Protein 3SXM (pdb70)

CATH classification: 1.20.120.530

Structure (mmCIF, N/CA/C/O backbone):
data_3SXM
#
_entry.id   3SXM
#
_cell.length_a   45.471
_cell.length_b   79.558
_cell.length_c   49.379
_cell.angle_alpha   90.000
_cell.angle_beta   113.840
_cell.angle_gamma   90.000
#
_symmetry.space_group_name_H-M   'P 1 21 1'
#
loop_
_entity.id
_entity.type
_entity.pdbx_description
1 polymer 'Transcriptional regulator, GntR family'
2 non-polymer 'BICARBONATE ION'
3 water water
#
loop_
_atom_site.group_PDB
_atom_site.id
_atom_site.type_symbol
_atom_site.label_atom_id
_atom_site.label_alt_id
_atom_site.label_comp_id
_atom_site.label_asym_id
_atom_site.label_entity_id
_atom_site.label_seq_id
_atom_site.pdbx_PDB_ins_code
_atom_site.Cartn_x
_atom_site.Cartn_y
_atom_site.Cartn_z
_atom_site.occupancy
_atom_site.B_iso_or_equiv
_atom_site.auth_seq_id
_atom_site.auth_comp_id
_atom_site.auth_asym_id
_atom_site.auth_atom_id
_atom_site.pdbx_PDB_model_num
ATOM 1 N N . GLY A 1 1 ? -13.276 7.908 3.154 1.00 25.77 72 GLY A N 1
ATOM 2 C CA . GLY A 1 1 ? -13.024 8.565 4.433 1.00 27.43 72 GLY A CA 1
ATOM 3 C C . GLY A 1 1 ? -12.637 10.020 4.199 1.00 26.56 72 GLY A C 1
ATOM 4 O O . GLY A 1 1 ? -12.328 10.374 3.056 1.00 24.42 72 GLY A O 1
ATOM 7 N N . ALA A 1 2 ? -12.667 10.829 5.248 1.00 27.53 73 ALA A N 1
ATOM 8 C CA . ALA A 1 2 ? -12.321 12.252 5.136 1.00 26.82 73 ALA A CA 1
ATOM 9 C C . ALA A 1 2 ? -10.833 12.440 5.401 1.00 20.60 73 ALA A C 1
ATOM 10 O O . ALA A 1 2 ? -10.093 11.587 5.942 1.00 20.34 73 ALA A O 1
ATOM 17 N N . MET A 1 3 ? -10.375 13.608 4.958 1.00 24.09 74 MET A N 1
ATOM 18 C CA . MET A 1 3 ? -9.043 14.001 5.287 1.00 20.05 74 MET A CA 1
ATOM 19 C C . MET A 1 3 ? -9.146 14.726 6.634 1.00 26.32 74 MET A C 1
ATOM 20 O O . MET A 1 3 ? -9.426 15.923 6.696 1.00 25.07 74 MET A O 1
ATOM 34 N N . ASP A 1 4 ? -9.028 13.955 7.710 1.00 21.28 75 ASP A N 1
ATOM 35 C CA . ASP A 1 4 ? -9.323 14.468 9.060 1.00 24.49 75 ASP A CA 1
ATOM 36 C C . ASP A 1 4 ? -8.214 14.089 10.044 1.00 20.04 75 ASP A C 1
ATOM 37 O O . ASP A 1 4 ? -7.174 13.607 9.647 1.00 16.86 75 ASP A O 1
ATOM 46 N N . GLU A 1 5 ? -8.411 14.378 11.319 1.00 22.17 76 GLU A N 1
ATOM 47 C CA . GLU A 1 5 ? -7.419 14.093 12.320 1.00 18.32 76 GLU A CA 1
ATOM 48 C C . GLU A 1 5 ? -7.013 12.633 12.340 1.00 17.81 76 GLU A C 1
ATOM 49 O O . GLU A 1 5 ? -5.846 12.327 12.448 1.00 16.65 76 GLU A O 1
ATOM 61 N N . LYS A 1 6 ? -8.005 11.756 12.229 1.00 17.67 77 LYS A N 1
ATOM 62 C CA . LYS A 1 6 ? -7.725 10.333 12.246 1.00 17.91 77 LYS A CA 1
ATOM 63 C C . LYS A 1 6 ? -6.824 9.950 11.080 1.00 16.46 77 LYS A C 1
ATOM 64 O O . LYS A 1 6 ? -5.868 9.169 11.207 1.00 15.94 77 LYS A O 1
ATOM 83 N N . PHE A 1 7 ? -7.100 10.501 9.916 1.00 15.32 78 PHE A N 1
ATOM 84 C CA . PHE A 1 7 ? -6.301 10.240 8.710 1.00 14.69 78 PHE A CA 1
ATOM 85 C C . PHE A 1 7 ? -4.853 10.638 8.945 1.00 15.14 78 PHE A C 1
ATOM 86 O O . PHE A 1 7 ? -3.920 9.929 8.597 1.00 15.71 78 PHE A O 1
ATOM 103 N N . ILE A 1 8 ? -4.648 11.778 9.579 1.00 14.00 79 ILE A N 1
ATOM 104 C CA . ILE A 1 8 ? -3.332 12.319 9.824 1.00 14.20 79 ILE A CA 1
ATOM 105 C C . ILE A 1 8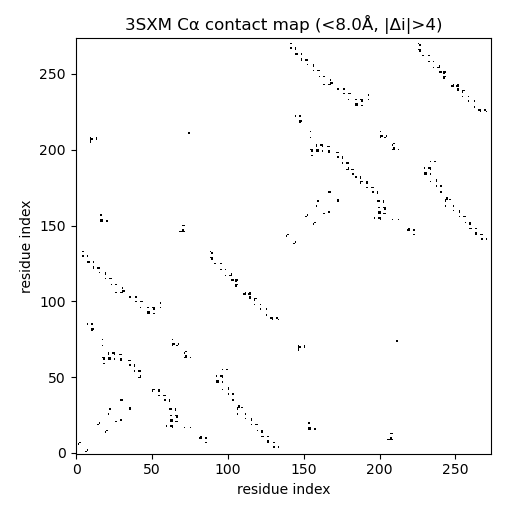 ? -2.601 11.476 10.837 1.00 14.78 79 ILE A C 1
ATOM 106 O O . ILE A 1 8 ? -1.474 11.064 10.606 1.00 13.20 79 ILE A O 1
ATOM 122 N N . ARG A 1 9 ? -3.245 11.151 11.945 1.00 14.09 80 ARG A N 1
ATOM 123 C CA . ARG A 1 9 ? -2.642 10.370 13.015 1.00 14.12 80 ARG A CA 1
ATOM 124 C C . ARG A 1 9 ? -2.284 8.976 12.521 1.00 15.63 80 ARG A C 1
ATOM 125 O O . ARG A 1 9 ? -1.210 8.428 12.879 1.00 15.84 80 ARG A O 1
ATOM 146 N N . GLU A 1 10 ? -3.136 8.417 11.682 1.00 12.88 81 GLU A N 1
ATOM 147 C CA . GLU A 1 10 ? -2.885 7.071 11.153 1.00 12.72 81 GLU A CA 1
ATOM 148 C C . GLU A 1 10 ? -1.645 7.098 10.307 1.00 12.64 81 GLU A C 1
ATOM 149 O O . GLU A 1 10 ? -0.864 6.134 10.298 1.00 13.22 81 GLU A O 1
ATOM 161 N N . THR A 1 11 ? -1.469 8.147 9.539 1.00 12.71 82 THR A N 1
ATOM 162 C CA . THR A 1 11 ? -0.320 8.293 8.641 1.00 10.52 82 THR A CA 1
ATOM 163 C C . THR A 1 11 ? 0.975 8.370 9.444 1.00 14.13 82 THR A C 1
ATOM 164 O O . THR A 1 11 ? 1.938 7.657 9.160 1.00 12.95 82 THR A O 1
ATOM 175 N N . ILE A 1 12 ? 1.021 9.234 10.431 1.00 12.00 83 ILE A N 1
ATOM 176 C CA . ILE A 1 12 ? 2.193 9.397 11.255 1.00 13.34 83 ILE A CA 1
ATOM 177 C C . ILE A 1 12 ? 2.508 8.098 12.006 1.00 15.96 83 ILE A C 1
ATOM 178 O O . ILE A 1 12 ? 3.664 7.694 12.078 1.00 13.32 83 ILE A O 1
ATOM 194 N N . GLU A 1 13 ? 1.493 7.425 12.558 1.00 12.69 84 GLU A N 1
ATOM 195 C CA . GLU A 1 13 ? 1.735 6.189 13.316 1.00 11.71 84 GLU A CA 1
ATOM 196 C C . GLU A 1 13 ? 2.322 5.144 12.360 1.00 12.42 84 GLU A C 1
ATOM 197 O O . GLU A 1 13 ? 3.223 4.399 12.769 1.00 11.88 84 GLU A O 1
ATOM 209 N N . THR A 1 14 ? 1.797 5.058 11.133 1.00 11.15 85 THR A N 1
ATOM 210 C CA . THR A 1 14 ? 2.354 4.125 10.143 1.00 10.20 85 THR A CA 1
ATOM 211 C C . THR A 1 14 ? 3.793 4.451 9.832 1.00 11.24 85 THR A C 1
ATOM 212 O O . THR A 1 14 ? 4.653 3.546 9.723 1.00 12.01 85 THR A O 1
ATOM 223 N N . ARG A 1 15 ? 4.149 5.716 9.709 1.00 11.92 86 ARG A N 1
ATOM 224 C CA . ARG A 1 15 ? 5.530 6.108 9.507 1.00 12.08 86 ARG A CA 1
ATOM 225 C C . ARG A 1 15 ? 6.410 5.726 10.672 1.00 12.27 86 ARG A C 1
ATOM 226 O O . ARG A 1 15 ? 7.546 5.265 10.463 1.00 13.44 86 ARG A O 1
ATOM 247 N N . ILE A 1 16 ? 5.932 5.917 11.907 1.00 11.93 87 ILE A N 1
ATOM 248 C CA . ILE A 1 16 ? 6.726 5.556 13.119 1.00 12.24 87 ILE A CA 1
ATOM 249 C C . ILE A 1 16 ? 6.996 4.056 13.034 1.00 12.28 87 ILE A C 1
ATOM 250 O O . ILE A 1 16 ? 8.156 3.607 13.158 1.00 14.13 87 ILE A O 1
ATOM 266 N N . MET A 1 17 ? 5.939 3.266 12.818 1.00 10.66 88 MET A N 1
ATOM 267 C CA . MET A 1 17 ? 6.077 1.797 12.683 1.00 10.93 88 MET A CA 1
ATOM 268 C C . MET A 1 17 ? 7.193 1.422 11.711 1.00 13.74 88 MET A C 1
ATOM 269 O O . MET A 1 17 ? 8.066 0.585 12.062 1.00 14.89 88 MET A O 1
ATOM 283 N N . MET A 1 18 ? 7.127 1.921 10.489 1.00 11.18 89 MET A N 1
ATOM 284 C CA . MET A 1 18 ? 8.024 1.468 9.435 1.00 10.41 89 MET A CA 1
ATOM 285 C C . MET A 1 18 ? 9.410 2.099 9.590 1.00 13.24 89 MET A C 1
ATOM 286 O O . MET A 1 18 ? 10.435 1.423 9.492 1.00 12.27 89 MET A O 1
ATOM 300 N N . GLU A 1 19 ? 9.473 3.413 9.776 1.00 11.85 90 GLU A N 1
ATOM 301 C CA . GLU A 1 19 ? 10.779 4.114 9.789 1.00 11.74 90 GLU A CA 1
ATOM 302 C C . GLU A 1 19 ? 11.610 3.730 10.996 1.00 11.49 90 GLU A C 1
ATOM 303 O O . GLU A 1 19 ? 12.821 3.546 10.892 1.00 12.78 90 GLU A O 1
ATOM 315 N N . VAL A 1 20 ? 11.007 3.659 12.167 1.00 12.18 91 VAL A N 1
ATOM 316 C CA . VAL A 1 20 ? 11.731 3.308 13.383 1.00 12.24 91 VAL A CA 1
ATOM 317 C C . VAL A 1 20 ? 12.191 1.860 13.282 1.00 12.52 91 VAL A C 1
ATOM 318 O O . VAL A 1 20 ? 13.315 1.544 13.671 1.00 13.94 91 VAL A O 1
ATOM 331 N N . PHE A 1 21 ? 11.340 0.951 12.778 1.00 11.00 92 PHE A N 1
ATOM 332 C CA . PHE A 1 21 ? 11.784 -0.424 12.605 1.00 11.90 92 PHE A CA 1
ATOM 333 C C . PHE A 1 21 ? 13.047 -0.450 11.757 1.00 12.13 92 PHE A C 1
ATOM 334 O O . PHE A 1 21 ? 13.981 -1.191 12.067 1.00 12.14 92 PHE A O 1
ATOM 351 N N . CYS A 1 22 ? 13.053 0.248 10.634 1.00 12.98 93 CYS A N 1
ATOM 352 C CA . CYS A 1 22 ? 14.215 0.190 9.730 1.00 12.29 93 CYS A CA 1
ATOM 353 C C . CYS A 1 22 ? 15.451 0.869 10.336 1.00 13.89 93 CYS A C 1
ATOM 354 O O . CYS A 1 22 ? 16.565 0.342 10.254 1.00 13.86 93 CYS A O 1
ATOM 362 N N . LEU A 1 23 ? 15.280 2.052 10.928 1.00 13.62 94 LEU A N 1
ATOM 363 C CA . LEU A 1 23 ? 16.395 2.687 11.627 1.00 13.94 94 LEU A CA 1
ATOM 364 C C . LEU A 1 23 ? 17.005 1.802 12.722 1.00 14.13 94 LEU A C 1
ATOM 365 O O . LEU A 1 23 ? 18.251 1.694 12.865 1.00 17.84 94 LEU A O 1
ATOM 381 N N . GLU A 1 24 ? 16.169 1.155 13.529 1.00 13.65 95 GLU A N 1
ATOM 382 C CA A GLU A 1 24 ? 16.659 0.330 14.619 0.47 17.34 95 GLU A CA 1
ATOM 383 C CA B GLU A 1 24 ? 16.623 0.308 14.605 0.53 16.71 95 GLU A CA 1
ATOM 384 C C . GLU A 1 24 ? 17.382 -0.902 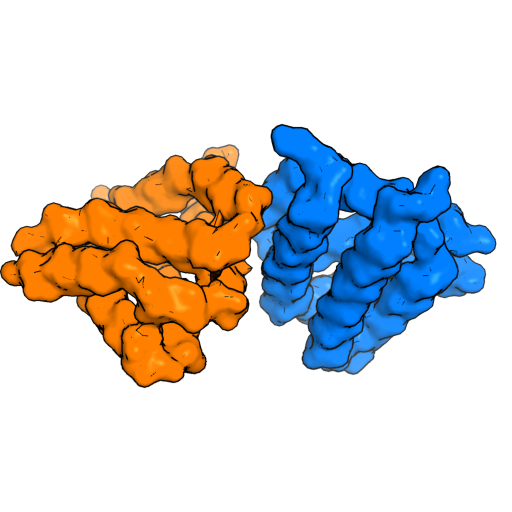14.064 1.00 18.39 95 GLU A C 1
ATOM 385 O O . GLU A 1 24 ? 18.439 -1.272 14.577 1.00 21.45 95 GLU A O 1
ATOM 408 N N . ASN A 1 25 ? 16.853 -1.554 13.066 1.00 15.09 96 ASN A N 1
ATOM 409 C CA . ASN A 1 25 ? 17.411 -2.800 12.601 1.00 14.33 96 ASN A CA 1
ATOM 410 C C . ASN A 1 25 ? 18.494 -2.695 11.517 1.00 15.99 96 ASN A C 1
ATOM 411 O O . ASN A 1 25 ? 19.182 -3.616 11.279 1.00 17.69 96 ASN A O 1
ATOM 422 N N . TYR A 1 26 ? 18.632 -1.538 10.905 1.00 14.23 97 TYR A N 1
ATOM 423 C CA . TYR A 1 26 ? 19.606 -1.307 9.836 1.00 15.25 97 TYR A CA 1
ATOM 424 C C . TYR A 1 26 ? 20.484 -0.093 10.147 1.00 16.59 97 TYR A C 1
ATOM 425 O O . TYR A 1 26 ? 21.069 0.502 9.265 1.00 15.67 97 TYR A O 1
ATOM 443 N N . PHE A 1 27 ? 20.557 0.266 11.438 1.00 15.74 98 PHE A N 1
ATOM 444 C CA . PHE A 1 27 ? 21.307 1.403 11.894 1.00 14.33 98 PHE A CA 1
ATOM 445 C C . PHE A 1 27 ? 22.696 1.538 11.285 1.00 16.15 98 PHE A C 1
ATOM 446 O O . PHE A 1 27 ? 23.042 2.632 10.800 1.00 16.56 98 PHE A O 1
ATOM 463 N N . ASP A 1 28 ? 23.510 0.489 11.317 1.00 17.33 99 ASP A N 1
ATOM 464 C CA . ASP A 1 28 ? 24.873 0.636 10.827 1.00 18.76 99 ASP A CA 1
ATOM 465 C C . ASP A 1 28 ? 24.906 0.854 9.333 1.00 18.05 99 ASP A C 1
ATOM 466 O O . ASP A 1 28 ? 25.778 1.605 8.836 1.00 19.23 99 ASP A O 1
ATOM 475 N N . LYS A 1 29 ? 24.019 0.194 8.582 1.00 17.66 100 LYS A N 1
ATOM 476 C CA . LYS A 1 29 ? 23.939 0.418 7.147 1.00 15.68 100 LYS A CA 1
ATOM 477 C C . LYS A 1 29 ? 23.573 1.874 6.823 1.00 19.79 100 LYS A C 1
ATOM 478 O O . LYS A 1 29 ? 24.146 2.497 5.927 1.00 18.69 100 LYS A O 1
ATOM 497 N N . ILE A 1 30 ? 22.609 2.387 7.553 1.00 15.63 101 ILE A N 1
ATOM 498 C CA . ILE A 1 30 ? 22.205 3.779 7.387 1.00 14.93 101 ILE A CA 1
ATOM 499 C C . ILE A 1 30 ? 23.375 4.712 7.733 1.00 14.16 101 ILE A C 1
ATOM 500 O O . ILE A 1 30 ? 23.738 5.603 6.950 1.00 15.54 101 ILE A O 1
ATOM 516 N N . ALA A 1 31 ? 24.011 4.471 8.859 1.00 13.89 102 ALA A N 1
ATOM 517 C CA . ALA A 1 31 ? 25.112 5.312 9.327 1.00 14.72 102 ALA A CA 1
ATOM 518 C C . ALA A 1 31 ? 26.268 5.346 8.368 1.00 18.49 102 ALA A C 1
ATOM 519 O O . ALA A 1 31 ? 26.976 6.361 8.275 1.00 20.21 102 ALA A O 1
ATOM 526 N N . GLY A 1 32 ? 26.505 4.240 7.677 1.00 18.38 103 GLY A N 1
ATOM 527 C CA . GLY A 1 32 ? 27.644 4.188 6.772 1.00 25.77 103 GLY A CA 1
ATOM 528 C C . GLY A 1 32 ? 27.349 4.557 5.315 1.00 22.50 103 GLY A C 1
ATOM 529 O O . GLY A 1 32 ? 28.276 4.501 4.461 1.00 28.76 103 GLY A O 1
ATOM 533 N N . SER A 1 33 ? 26.114 4.969 5.017 1.00 19.59 104 SER A N 1
ATOM 534 C CA . SER A 1 33 ? 25.710 5.237 3.652 1.00 18.91 104 SER A CA 1
ATOM 535 C C . SER A 1 33 ? 26.207 6.607 3.160 1.00 21.20 104 SER A C 1
ATOM 536 O O . SER A 1 33 ? 26.263 7.585 3.929 1.00 22.16 104 SER A O 1
ATOM 544 N N . GLU A 1 34 ? 26.606 6.648 1.900 1.00 17.31 105 GLU A N 1
ATOM 545 C CA . GLU A 1 34 ? 27.039 7.906 1.278 1.00 17.80 105 GLU A CA 1
ATOM 546 C C . GLU A 1 34 ? 25.842 8.817 1.169 1.00 19.37 105 GLU A C 1
ATOM 547 O O . GLU A 1 34 ? 26.002 10.062 1.345 1.00 21.87 105 GLU A O 1
ATOM 559 N N . GLU A 1 35 ? 24.653 8.256 0.946 1.00 18.68 106 GLU A N 1
ATOM 560 C CA . GLU A 1 35 ? 23.458 9.081 0.768 1.00 22.45 106 GLU A CA 1
ATOM 561 C C . GLU A 1 35 ? 23.211 9.902 2.020 1.00 20.79 106 GLU A C 1
ATOM 562 O O . GLU A 1 35 ? 22.869 11.079 1.923 1.00 20.45 106 GLU A O 1
ATOM 574 N N . LEU A 1 36 ? 23.413 9.329 3.187 1.00 16.80 107 LEU A N 1
ATOM 575 C CA . LEU A 1 36 ? 23.151 10.037 4.434 1.00 16.68 107 LEU A CA 1
ATOM 576 C C . LEU A 1 36 ? 24.016 11.279 4.504 1.00 21.01 107 LEU A C 1
ATOM 577 O O . LEU A 1 36 ? 23.557 12.354 4.896 1.00 18.85 107 LEU A O 1
ATOM 593 N N . LEU A 1 37 ? 25.274 11.146 4.140 1.00 17.78 108 LEU A N 1
ATOM 594 C CA . LEU A 1 37 ? 26.173 12.282 4.142 1.00 18.77 108 LEU A CA 1
ATOM 595 C C . LEU A 1 37 ? 25.871 13.331 3.072 1.00 21.12 108 LEU A C 1
ATOM 596 O O . LEU A 1 37 ? 26.043 14.540 3.309 1.00 21.62 108 LEU A O 1
ATOM 612 N N . GLU A 1 38 ? 25.433 12.904 1.900 1.00 19.56 109 GLU A N 1
ATOM 613 C CA . GLU A 1 38 ? 25.018 13.848 0.868 1.00 23.28 109 GLU A CA 1
ATOM 614 C C . GLU A 1 38 ? 23.809 14.675 1.372 1.00 21.07 109 GLU A C 1
ATOM 615 O O . GLU A 1 38 ? 23.730 15.884 1.119 1.00 23.31 109 GLU A O 1
ATOM 627 N N . ILE A 1 39 ? 22.915 14.036 2.084 1.00 18.61 110 ILE A N 1
ATOM 628 C CA . ILE A 1 39 ? 21.730 14.723 2.643 1.00 19.99 110 ILE A CA 1
ATOM 629 C C . ILE A 1 39 ? 22.191 15.683 3.705 1.00 22.61 110 ILE A C 1
ATOM 630 O O . ILE A 1 39 ? 21.802 16.835 3.711 1.00 19.98 110 ILE A O 1
ATOM 646 N N . LYS A 1 40 ? 23.075 15.235 4.591 1.00 18.34 111 LYS A N 1
ATOM 647 C CA . LYS A 1 40 ? 23.643 16.111 5.630 1.00 22.93 111 LYS A CA 1
ATOM 648 C C . LYS A 1 40 ? 24.267 17.350 4.987 1.00 29.02 111 LYS A C 1
ATOM 649 O O . LYS A 1 40 ? 24.110 18.434 5.503 1.00 26.62 111 LYS A O 1
ATOM 668 N N . GLY A 1 41 ? 24.988 17.174 3.876 1.00 21.48 112 GLY A N 1
ATOM 669 C CA . GLY A 1 41 ? 25.657 18.247 3.206 1.00 23.10 112 GLY A CA 1
ATOM 670 C C . GLY A 1 41 ? 24.687 19.280 2.679 1.00 26.83 112 GLY A C 1
ATOM 671 O O . GLY A 1 41 ? 24.951 20.497 2.735 1.00 31.11 112 GLY A O 1
ATOM 675 N N . GLU A 1 42 ? 23.588 18.775 2.155 1.00 24.41 113 GLU A N 1
ATOM 676 C CA . GLU A 1 42 ? 22.499 19.642 1.641 1.00 32.65 113 GLU A CA 1
ATOM 677 C C . GLU A 1 42 ? 21.951 20.529 2.767 1.00 29.86 113 GLU A C 1
ATOM 678 O O . GLU A 1 42 ? 21.751 21.733 2.604 1.00 36.21 113 GLU A O 1
ATOM 690 N N . ILE A 1 43 ? 21.697 19.905 3.912 1.00 24.82 114 ILE A N 1
ATOM 691 C CA . ILE A 1 43 ? 21.124 20.609 5.047 1.00 29.46 114 ILE A CA 1
ATOM 692 C C . ILE A 1 43 ? 22.080 21.604 5.604 1.00 33.30 114 ILE A C 1
ATOM 693 O O . ILE A 1 43 ? 21.678 22.718 5.955 1.00 38.03 114 ILE A O 1
ATOM 709 N N . ASP A 1 44 ? 23.354 21.286 5.603 1.00 31.19 115 ASP A N 1
ATOM 710 C CA . ASP A 1 44 ? 24.371 22.160 6.150 1.00 33.46 115 ASP A CA 1
ATOM 711 C C . ASP A 1 44 ? 24.760 23.285 5.172 1.00 46.16 115 ASP A C 1
ATOM 712 O O . ASP A 1 44 ? 25.309 24.273 5.589 1.00 48.51 115 ASP A O 1
ATOM 721 N N . ASP A 1 45 ? 24.487 23.121 3.904 1.00 37.66 116 ASP A N 1
ATOM 722 C CA . ASP A 1 45 ? 24.826 24.127 2.948 1.00 41.42 116 ASP A CA 1
ATOM 723 C C . ASP A 1 45 ? 23.606 24.891 3.377 1.00 80.55 116 ASP A C 1
ATOM 724 O O . ASP A 1 45 ? 22.536 24.688 2.873 1.00 95.46 116 ASP A O 1
ATOM 733 N N . VAL A 1 46 ? 23.808 25.750 4.354 1.00 66.51 117 VAL A N 1
ATOM 734 C CA . VAL A 1 46 ? 23.055 26.950 4.697 1.00 85.76 117 VAL A CA 1
ATOM 735 C C . VAL A 1 46 ? 22.756 27.005 6.192 1.00 85.49 117 VAL A C 1
ATOM 736 O O . VAL A 1 46 ? 21.975 26.206 6.708 1.00 44.02 117 VAL A O 1
ATOM 749 N N . ALA A 1 50 ? 17.100 29.676 2.827 1.00 78.85 121 ALA A N 1
ATOM 750 C CA . ALA A 1 50 ? 16.678 28.745 1.782 1.00 61.39 121 ALA A CA 1
ATOM 751 C C . ALA A 1 50 ? 16.103 27.462 2.410 1.00 57.13 121 ALA A C 1
ATOM 752 O O . ALA A 1 50 ? 16.125 26.391 1.799 1.00 46.66 121 ALA A O 1
ATOM 758 N N . ALA A 1 51 ? 15.593 27.581 3.634 1.00 44.26 122 ALA A N 1
ATOM 759 C CA . ALA A 1 51 ? 14.993 26.440 4.343 1.00 46.98 122 ALA A CA 1
ATOM 760 C C . ALA A 1 51 ? 14.052 25.616 3.475 1.00 40.08 122 ALA A C 1
ATOM 761 O O . ALA A 1 51 ? 14.093 24.378 3.518 1.00 37.70 122 ALA A O 1
ATOM 768 N N . ARG A 1 52 ? 13.183 26.255 2.697 1.00 43.54 123 ARG A N 1
ATOM 769 C CA . ARG A 1 52 ? 12.271 25.569 1.789 1.00 42.96 123 ARG A CA 1
ATOM 770 C C . ARG A 1 52 ? 12.918 24.660 0.782 1.00 42.61 123 ARG A C 1
ATOM 771 O O . ARG A 1 52 ? 12.528 23.515 0.594 1.00 41.37 123 ARG A O 1
ATOM 792 N N . GLU A 1 53 ? 13.889 25.192 0.089 1.00 44.24 124 GLU A N 1
ATOM 793 C CA . GLU A 1 53 ? 14.626 24.427 -0.917 1.00 52.12 124 GLU A CA 1
ATOM 794 C C . GLU A 1 53 ? 15.381 23.279 -0.260 1.00 65.49 124 GLU A C 1
ATOM 795 O O . GLU A 1 53 ? 15.435 22.138 -0.782 1.00 41.93 124 GLU A O 1
ATOM 807 N N . ILE A 1 54 ? 15.934 23.505 0.907 1.00 39.30 125 ILE A N 1
ATOM 808 C CA . ILE A 1 54 ? 16.661 22.448 1.569 1.00 36.34 125 ILE A CA 1
ATOM 809 C C . ILE A 1 54 ? 15.673 21.320 1.940 1.00 34.34 125 ILE A C 1
ATOM 810 O O . ILE A 1 54 ? 15.970 20.155 1.800 1.00 32.88 125 ILE A O 1
ATOM 826 N N . PHE A 1 55 ? 14.501 21.690 2.414 1.00 24.19 126 PHE A N 1
ATOM 827 C CA . PHE A 1 55 ? 13.542 20.738 2.942 1.00 22.21 126 PHE A CA 1
ATOM 828 C C . PHE A 1 55 ? 12.984 19.670 1.991 1.00 29.79 126 PHE A C 1
ATOM 829 O O . PHE A 1 55 ? 13.166 18.528 2.234 1.00 24.90 126 PHE A O 1
ATOM 846 N N A ASP A 1 56 ? 12.255 20.109 0.969 0.52 33.15 127 ASP A N 1
ATOM 847 N N B ASP A 1 56 ? 12.252 20.109 0.971 0.48 35.00 127 ASP A N 1
ATOM 848 C CA A ASP A 1 56 ? 11.545 19.206 0.073 0.52 49.37 127 ASP A CA 1
ATOM 849 C CA B ASP A 1 56 ? 11.540 19.207 0.077 0.48 48.49 127 ASP A CA 1
ATOM 850 C C A ASP A 1 56 ? 12.408 18.013 -0.298 0.52 50.81 127 ASP A C 1
ATOM 851 C C B ASP A 1 56 ? 12.400 18.011 -0.288 0.48 20.36 127 ASP A C 1
ATOM 852 O O A ASP A 1 56 ? 12.047 16.865 -0.039 0.52 40.32 127 ASP A O 1
ATOM 853 O O B ASP A 1 56 ? 12.043 16.865 -0.014 0.48 33.17 127 ASP A O 1
ATOM 870 N N A ASP A 1 57 ? 13.551 18.293 -0.911 0.52 46.63 128 ASP A N 1
ATOM 871 N N B ASP A 1 57 ? 13.538 18.286 -0.912 0.48 46.31 128 ASP A N 1
ATOM 872 C CA A ASP A 1 57 ? 14.457 17.243 -1.343 0.52 47.88 128 ASP A CA 1
ATOM 873 C CA B ASP A 1 57 ? 14.443 17.231 -1.336 0.48 48.69 128 ASP A CA 1
ATOM 874 C C A ASP A 1 57 ? 14.950 16.419 -0.160 0.52 49.83 128 ASP A C 1
ATOM 875 C C B ASP A 1 57 ? 14.931 16.416 -0.146 0.48 51.55 128 ASP A C 1
ATOM 876 O O A ASP A 1 57 ? 14.829 15.194 -0.155 0.52 32.31 128 ASP A O 1
ATOM 877 O O B ASP A 1 57 ? 14.789 15.193 -0.124 0.48 27.59 128 ASP A O 1
ATOM 894 N N . SER A 1 58 ? 15.519 17.091 0.837 1.00 23.98 129 SER A N 1
ATOM 895 C CA . SER A 1 58 ? 16.170 16.376 1.962 1.00 17.60 129 SER A CA 1
ATOM 896 C C . SER A 1 58 ? 15.219 15.509 2.761 1.00 21.10 129 SER A C 1
ATOM 897 O O . SER A 1 58 ? 15.590 14.420 3.174 1.00 19.02 129 SER A O 1
ATOM 906 N N . ASP A 1 59 ? 14.011 15.987 3.022 1.00 18.04 130 ASP A N 1
ATOM 907 C CA . ASP A 1 59 ? 13.097 15.269 3.902 1.00 15.09 130 ASP A CA 1
ATOM 908 C C . ASP A 1 59 ? 12.728 13.942 3.235 1.00 18.21 130 ASP A C 1
ATOM 909 O O . ASP A 1 59 ? 12.865 12.886 3.854 1.00 17.48 130 ASP A O 1
ATOM 918 N N . GLU A 1 60 ? 12.305 13.977 1.979 1.00 19.02 131 GLU A N 1
ATOM 919 C CA . GLU A 1 60 ? 11.861 12.746 1.297 1.00 14.70 131 GLU A CA 1
ATOM 920 C C . GLU A 1 60 ? 13.036 11.790 1.206 1.00 17.83 131 GLU A C 1
ATOM 921 O O . GLU A 1 60 ? 12.924 10.593 1.536 1.00 15.92 131 GLU A O 1
ATOM 933 N N . ARG A 1 61 ? 14.201 12.300 0.836 1.00 17.16 132 ARG A N 1
ATOM 934 C CA . ARG A 1 61 ? 15.374 11.434 0.720 1.00 20.34 132 ARG A CA 1
ATOM 935 C C . ARG A 1 61 ? 15.754 10.796 2.029 1.00 17.98 132 ARG A C 1
ATOM 936 O O . ARG A 1 61 ? 16.108 9.605 2.056 1.00 16.41 132 ARG A O 1
ATOM 957 N N . LEU A 1 62 ? 15.706 11.534 3.127 1.00 17.29 133 LEU A N 1
ATOM 958 C CA . LEU A 1 62 ? 16.192 11.010 4.406 1.00 15.07 133 LEU A CA 1
ATOM 959 C C . LEU A 1 62 ? 15.276 9.879 4.856 1.00 17.75 133 LEU A C 1
ATOM 960 O O . LEU A 1 62 ? 15.762 8.824 5.258 1.00 14.15 133 LEU A O 1
ATOM 976 N N . HIS A 1 63 ? 13.972 10.117 4.839 1.00 14.33 134 HIS A N 1
ATOM 977 C CA . HIS A 1 63 ? 13.033 9.120 5.371 1.00 11.29 134 HIS A CA 1
ATOM 978 C C . HIS A 1 63 ? 12.970 7.910 4.450 1.00 14.44 134 HIS A C 1
ATOM 979 O O . HIS A 1 63 ? 12.929 6.763 4.962 1.00 12.88 134 HIS A O 1
ATOM 993 N N . LYS A 1 64 ? 13.021 8.094 3.147 1.00 15.83 135 LYS A N 1
ATOM 994 C CA . LYS A 1 64 ? 13.118 6.947 2.209 1.00 12.03 135 LYS A CA 1
ATOM 995 C C . LYS A 1 64 ? 14.422 6.191 2.386 1.00 15.64 135 LYS A C 1
ATOM 996 O O . LYS A 1 64 ? 14.399 4.969 2.157 1.00 14.68 135 LYS A O 1
ATOM 1015 N N . LEU A 1 65 ? 15.529 6.842 2.772 1.00 14.23 136 LEU A N 1
ATOM 1016 C CA . LEU A 1 65 ? 16.817 6.149 2.970 1.00 12.90 136 LEU A CA 1
ATOM 1017 C C . LEU A 1 65 ? 16.670 5.148 4.093 1.00 14.05 136 LEU A C 1
ATOM 1018 O O . LEU A 1 65 ? 17.195 4.003 4.008 1.00 14.20 136 LEU A O 1
ATOM 1034 N N . PHE A 1 66 ? 15.979 5.507 5.148 1.00 13.78 137 PHE A N 1
ATOM 1035 C CA . PHE A 1 66 ? 15.871 4.609 6.329 1.00 12.84 137 PHE A CA 1
ATOM 1036 C C . PHE A 1 66 ? 15.213 3.321 5.837 1.00 14.58 137 PHE A C 1
ATOM 1037 O O . PHE A 1 66 ? 15.641 2.209 6.168 1.00 13.60 137 PHE A O 1
ATOM 1054 N N . ILE A 1 67 ? 14.170 3.488 5.059 1.00 11.68 138 ILE A N 1
ATOM 1055 C CA . ILE A 1 67 ? 13.372 2.335 4.554 1.00 12.04 138 ILE A CA 1
ATOM 1056 C C . ILE A 1 67 ? 14.222 1.510 3.582 1.00 12.13 138 ILE A C 1
ATOM 1057 O O . ILE A 1 67 ? 14.281 0.246 3.669 1.00 13.18 138 ILE A O 1
ATOM 1073 N N A ARG A 1 68 ? 14.903 2.190 2.661 0.50 17.54 139 ARG A N 1
ATOM 1074 N N B ARG A 1 68 ? 14.921 2.167 2.643 0.50 9.36 139 ARG A N 1
ATOM 1075 C CA A ARG A 1 68 ? 15.681 1.538 1.620 0.50 8.81 139 ARG A CA 1
ATOM 1076 C CA B ARG A 1 68 ? 15.721 1.466 1.626 0.50 22.36 139 ARG A CA 1
ATOM 1077 C C A ARG A 1 68 ? 16.810 0.685 2.209 0.50 11.17 139 ARG A C 1
ATOM 1078 C C B ARG A 1 68 ? 16.839 0.645 2.224 0.50 17.66 139 ARG A C 1
ATOM 1079 O O A ARG A 1 68 ? 17.124 -0.376 1.660 0.50 14.73 139 ARG A O 1
ATOM 1080 O O B ARG A 1 68 ? 17.204 -0.403 1.688 0.50 15.74 139 ARG A O 1
ATOM 1121 N N . ALA A 1 69 ? 17.396 1.115 3.325 1.00 12.89 140 ALA A N 1
ATOM 1122 C CA . ALA A 1 69 ? 18.533 0.455 3.946 1.00 13.42 140 ALA A CA 1
ATOM 1123 C C . ALA A 1 69 ? 18.155 -0.959 4.428 1.00 13.10 140 ALA A C 1
ATOM 1124 O O . ALA A 1 69 ? 19.033 -1.773 4.623 1.00 15.32 140 ALA A O 1
ATOM 1132 N N . SER A 1 70 ? 16.864 -1.227 4.623 1.00 14.23 141 SER A N 1
ATOM 1133 C CA . SER A 1 70 ? 16.407 -2.603 4.983 1.00 15.07 141 SER A CA 1
ATOM 1134 C C . SER A 1 70 ? 16.751 -3.594 3.902 1.00 14.60 141 SER A C 1
ATOM 1135 O O . SER A 1 70 ? 16.906 -4.796 4.168 1.00 15.42 141 SER A O 1
ATOM 1143 N N . GLY A 1 71 ? 16.785 -3.162 2.659 1.00 13.78 142 GLY A N 1
ATOM 1144 C CA . GLY A 1 71 ? 16.896 -4.077 1.533 1.00 14.32 142 GLY A CA 1
ATOM 1145 C C . GLY A 1 71 ? 15.716 -4.993 1.379 1.00 14.95 142 GLY A C 1
ATOM 1146 O O . GLY A 1 71 ? 15.825 -5.932 0.573 1.00 17.58 142 GLY A O 1
ATOM 1150 N N . ASN A 1 72 ? 14.623 -4.710 2.058 1.00 13.06 143 ASN A N 1
ATOM 1151 C CA . ASN A 1 72 ? 13.427 -5.524 2.044 1.00 12.60 143 ASN A CA 1
ATOM 1152 C C . ASN A 1 72 ? 12.495 -4.915 1.001 1.00 14.48 143 ASN A C 1
ATOM 1153 O O . ASN A 1 72 ? 11.900 -3.869 1.255 1.00 13.74 143 ASN A O 1
ATOM 1164 N N . GLU A 1 73 ? 12.398 -5.572 -0.162 1.00 14.60 144 GLU A N 1
ATOM 1165 C CA . GLU A 1 73 ? 11.62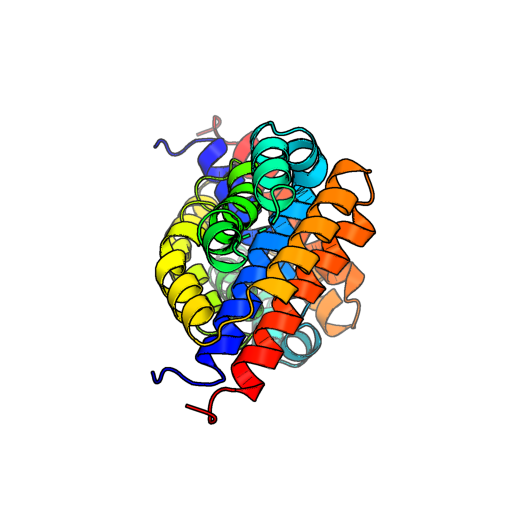8 -4.993 -1.242 1.00 14.28 144 GLU A CA 1
ATOM 1166 C C . GLU A 1 73 ? 10.141 -4.856 -0.894 1.00 14.29 144 GLU A C 1
ATOM 1167 O O . GLU A 1 73 ? 9.450 -3.981 -1.405 1.00 15.25 144 GLU A O 1
ATOM 1179 N N . LEU A 1 74 ? 9.617 -5.725 -0.051 1.00 12.79 145 LEU A N 1
ATOM 1180 C CA . LEU A 1 74 ? 8.238 -5.582 0.389 1.00 11.65 145 LEU A CA 1
ATOM 1181 C C . LEU A 1 74 ? 8.021 -4.361 1.237 1.00 12.11 145 LEU A C 1
ATOM 1182 O O . LEU A 1 74 ? 7.088 -3.609 0.964 1.00 13.18 145 LEU A O 1
ATOM 1198 N N . ILE A 1 75 ? 8.883 -4.121 2.204 1.00 11.75 146 ILE A N 1
ATOM 1199 C CA . ILE A 1 75 ? 8.802 -2.911 3.043 1.00 10.01 146 ILE A CA 1
ATOM 1200 C C . ILE A 1 75 ? 8.953 -1.680 2.183 1.00 10.97 146 ILE A C 1
ATOM 1201 O O . ILE A 1 75 ? 8.167 -0.732 2.314 1.00 12.31 146 ILE A O 1
ATOM 1217 N N . ILE A 1 76 ? 9.921 -1.688 1.284 1.00 12.51 147 ILE A N 1
ATOM 1218 C CA . ILE A 1 76 ? 10.171 -0.588 0.341 1.00 11.13 147 ILE A CA 1
ATOM 1219 C C . ILE A 1 76 ? 8.927 -0.330 -0.477 1.00 13.32 147 ILE A C 1
ATOM 1220 O O . ILE A 1 76 ? 8.518 0.830 -0.651 1.00 13.60 147 ILE A O 1
ATOM 1236 N N . SER A 1 77 ? 8.297 -1.384 -0.993 1.00 12.79 148 SER A N 1
ATOM 1237 C CA . SER A 1 77 ? 7.138 -1.232 -1.850 1.00 11.95 148 SER A CA 1
ATOM 1238 C C . SER A 1 77 ? 5.939 -0.726 -1.058 1.00 13.37 148 SER A C 1
ATOM 1239 O O . SER A 1 77 ? 5.152 0.088 -1.596 1.00 15.47 148 SER A O 1
ATOM 1247 N N . LEU A 1 78 ? 5.786 -1.111 0.202 1.00 12.73 149 LEU A N 1
ATOM 1248 C CA . LEU A 1 78 ? 4.655 -0.632 1.011 1.00 12.10 149 LEU A CA 1
ATOM 1249 C C . LEU A 1 78 ? 4.850 0.836 1.310 1.00 12.02 149 LEU A C 1
ATOM 1250 O O . LEU A 1 78 ? 3.884 1.617 1.274 1.00 12.24 149 LEU A O 1
ATOM 1266 N N . TYR A 1 79 ? 6.084 1.244 1.541 1.00 12.36 150 TYR A N 1
ATOM 1267 C CA . TYR A 1 79 ? 6.350 2.673 1.852 1.00 10.08 150 TYR A CA 1
ATOM 1268 C C . TYR A 1 79 ? 6.088 3.489 0.589 1.00 12.24 150 TYR A C 1
ATOM 1269 O O . TYR A 1 79 ? 5.494 4.609 0.648 1.00 13.52 150 TYR A O 1
ATOM 1287 N N . GLU A 1 80 ? 6.488 2.973 -0.575 1.00 12.21 151 GLU A N 1
ATOM 1288 C CA . GLU A 1 80 ? 6.207 3.652 -1.834 1.00 13.47 151 GLU A CA 1
ATOM 1289 C C . GLU A 1 80 ? 4.710 3.795 -2.040 1.00 16.35 151 GLU A C 1
ATOM 1290 O O . GLU A 1 80 ? 4.202 4.843 -2.523 1.00 16.31 151 GLU A O 1
ATOM 1302 N N . LYS A 1 81 ? 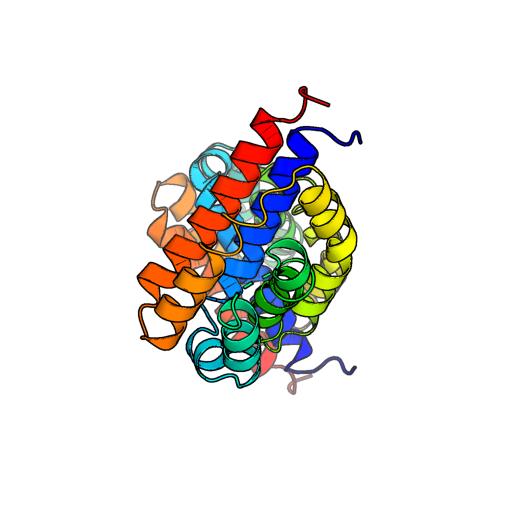3.959 2.739 -1.707 1.00 14.03 152 LYS A N 1
ATOM 1303 C CA . LYS A 1 81 ? 2.514 2.783 -1.869 1.00 12.40 152 LYS A CA 1
ATOM 1304 C C . LYS A 1 81 ? 1.840 3.880 -1.062 1.00 14.44 152 LYS A C 1
ATOM 1305 O O . LYS A 1 81 ? 0.864 4.487 -1.570 1.00 16.22 152 LYS A O 1
ATOM 1324 N N . ILE A 1 82 ? 2.358 4.123 0.134 1.00 14.78 153 ILE A N 1
ATOM 1325 C CA . ILE A 1 82 ? 1.794 5.119 1.026 1.00 13.32 153 ILE A CA 1
ATOM 1326 C C . ILE A 1 82 ? 2.426 6.490 0.852 1.00 14.16 153 ILE A C 1
ATOM 1327 O O . ILE A 1 82 ? 2.027 7.416 1.526 1.00 12.59 153 ILE A O 1
ATOM 1343 N N . TRP A 1 83 ? 3.414 6.633 -0.016 1.00 14.42 154 TRP A N 1
ATOM 1344 C CA . TRP A 1 83 ? 4.149 7.881 -0.122 1.00 12.89 154 TRP A CA 1
ATOM 1345 C C . TRP A 1 83 ? 3.266 9.057 -0.486 1.00 15.19 154 TRP A C 1
ATOM 1346 O O . TRP A 1 83 ? 3.446 10.101 0.151 1.00 14.02 154 TRP A O 1
ATOM 1367 N N . ASP A 1 84 ? 2.350 8.912 -1.408 1.00 13.91 155 ASP A N 1
ATOM 1368 C CA . ASP A 1 84 ? 1.496 10.060 -1.783 1.00 14.21 155 ASP A CA 1
ATOM 1369 C C . ASP A 1 84 ? 0.700 10.507 -0.593 1.00 15.06 155 ASP A C 1
ATOM 1370 O O . ASP A 1 84 ? 0.476 11.722 -0.411 1.00 16.15 155 ASP A O 1
ATOM 1379 N N . ARG A 1 85 ? 0.246 9.590 0.235 1.00 12.86 156 ARG A N 1
ATOM 1380 C CA . ARG A 1 85 ? -0.474 9.942 1.464 1.00 12.42 156 ARG A CA 1
ATOM 1381 C C . ARG A 1 85 ? 0.440 10.647 2.478 1.00 14.19 156 ARG A C 1
ATOM 1382 O O . ARG A 1 85 ? 0.091 11.683 3.074 1.00 13.65 156 ARG A O 1
ATOM 1403 N N . ILE A 1 86 ? 1.643 10.123 2.677 1.00 11.62 157 ILE A N 1
ATOM 1404 C CA . ILE A 1 86 ? 2.657 10.755 3.501 1.00 11.09 157 ILE A CA 1
ATOM 1405 C C . ILE A 1 86 ? 2.889 12.201 3.018 1.00 11.77 157 ILE A C 1
ATOM 1406 O O . ILE A 1 86 ? 2.963 13.136 3.840 1.00 13.76 157 ILE A O 1
ATOM 1422 N N . ASP A 1 87 ? 3.000 12.372 1.696 1.00 13.81 158 ASP A N 1
ATOM 1423 C CA . ASP A 1 87 ? 3.347 13.643 1.079 1.00 14.27 158 ASP A CA 1
ATOM 1424 C C . ASP A 1 87 ? 2.178 14.604 1.258 1.00 15.36 158 ASP A C 1
ATOM 1425 O O . ASP A 1 87 ? 2.394 15.792 1.478 1.00 15.72 158 ASP A O 1
ATOM 1434 N N . LEU A 1 88 ? 0.934 14.133 1.124 1.00 13.79 159 LEU A N 1
ATOM 1435 C CA . LEU A 1 88 ? -0.249 14.984 1.360 1.00 13.26 159 LEU A CA 1
ATOM 1436 C C . LEU A 1 88 ? -0.154 15.531 2.772 1.00 14.87 159 LEU A C 1
ATOM 1437 O O . LEU A 1 88 ? -0.301 16.766 3.008 1.00 15.89 159 LEU A O 1
ATOM 1453 N N . VAL A 1 89 ? 0.066 14.633 3.747 1.00 13.24 160 VAL A N 1
ATOM 1454 C CA . VAL A 1 89 ? 0.135 15.050 5.138 1.00 13.64 160 VAL A CA 1
ATOM 1455 C C . VAL A 1 89 ? 1.261 16.045 5.375 1.00 14.07 160 VAL A C 1
ATOM 1456 O O . VAL A 1 89 ? 1.078 17.074 6.094 1.00 14.36 160 VAL A O 1
ATOM 1469 N N . ARG A 1 90 ? 2.401 15.871 4.735 1.00 14.26 161 ARG A N 1
ATOM 1470 C CA . ARG A 1 90 ? 3.510 16.790 4.877 1.00 17.24 161 ARG A CA 1
ATOM 1471 C C . ARG A 1 90 ? 3.114 18.179 4.454 1.00 16.37 161 ARG A C 1
ATOM 1472 O O . ARG A 1 90 ? 3.517 19.130 5.023 1.00 17.47 161 ARG A O 1
ATOM 1493 N N . HIS A 1 91 ? 2.396 18.246 3.376 1.00 15.85 162 HIS A N 1
ATOM 1494 C CA . HIS A 1 91 ? 2.034 19.540 2.795 1.00 14.98 162 HIS A CA 1
ATOM 1495 C C . HIS A 1 91 ? 0.902 20.285 3.537 1.00 15.40 162 HIS A C 1
ATOM 1496 O O . HIS A 1 91 ? 0.565 21.446 3.210 1.00 16.96 162 HIS A O 1
ATOM 1511 N N . LEU A 1 92 ? 0.359 19.681 4.582 1.00 15.18 163 LEU A N 1
ATOM 1512 C CA . LEU A 1 92 ? -0.733 20.307 5.323 1.00 16.28 163 LEU A CA 1
ATOM 1513 C C . LEU A 1 92 ? -0.250 21.409 6.161 1.00 16.92 163 LEU A C 1
ATOM 1514 O O . LEU A 1 92 ? -1.025 22.324 6.463 1.00 20.36 163 LEU A O 1
ATOM 1530 N N . ASN A 1 93 ? 1.000 21.390 6.569 1.00 18.96 164 ASN A N 1
ATOM 1531 C CA . ASN A 1 93 ? 1.521 22.396 7.471 1.00 19.72 164 ASN A CA 1
ATOM 1532 C C . ASN A 1 93 ? 2.986 22.612 7.205 1.00 16.48 164 ASN A C 1
ATOM 1533 O O . ASN A 1 93 ? 3.715 21.711 7.202 1.00 22.92 164 ASN A O 1
ATOM 1544 N N . GLU A 1 94 ? 3.392 23.853 7.003 1.00 22.30 165 GLU A N 1
ATOM 1545 C CA . GLU A 1 94 ? 4.777 24.206 6.696 1.00 27.07 165 GLU A CA 1
ATOM 1546 C C . GLU A 1 94 ? 5.645 24.446 7.913 1.00 19.62 165 GLU A C 1
ATOM 1547 O O . GLU A 1 94 ? 5.422 25.406 8.651 1.00 30.71 165 GLU A O 1
ATOM 1559 N N . ARG A 1 95 ? 6.626 23.575 8.116 1.00 21.61 166 ARG A N 1
ATOM 1560 C CA . ARG A 1 95 ? 7.502 23.677 9.276 1.00 21.38 166 ARG A CA 1
ATOM 1561 C C . ARG A 1 95 ? 8.975 23.757 8.931 1.00 32.19 166 ARG A C 1
ATOM 1562 O O . ARG A 1 95 ? 9.805 23.332 9.744 1.00 46.96 166 ARG A O 1
ATOM 1583 N N . TYR A 1 96 ? 9.331 24.197 7.734 1.00 27.08 167 TYR A N 1
ATOM 1584 C CA . TYR A 1 96 ? 10.695 23.984 7.205 1.00 21.33 167 TYR A CA 1
ATOM 1585 C C . TYR A 1 96 ? 11.894 24.156 8.138 1.00 21.42 167 TYR A C 1
ATOM 1586 O O . TYR A 1 96 ? 12.762 23.281 8.269 1.00 21.88 167 TYR A O 1
ATOM 1604 N N . VAL A 1 97 ? 11.953 25.284 8.814 1.00 25.11 168 VAL A N 1
ATOM 1605 C CA . VAL A 1 97 ? 13.114 25.579 9.627 1.00 26.44 168 VAL A CA 1
ATOM 1606 C C . VAL A 1 97 ? 13.264 24.572 10.732 1.00 27.57 168 VAL A C 1
ATOM 1607 O O . VAL A 1 97 ? 14.365 24.069 10.975 1.00 24.29 168 VAL A O 1
ATOM 1620 N N . VAL A 1 98 ? 12.179 24.316 11.440 1.00 22.87 169 VAL A N 1
ATOM 1621 C CA . VAL A 1 98 ? 12.241 23.442 12.575 1.00 21.56 169 VAL A CA 1
ATOM 1622 C C . VAL A 1 98 ? 12.435 21.979 12.146 1.00 21.68 169 VAL A C 1
ATOM 1623 O O . VAL A 1 98 ? 13.213 21.264 12.775 1.00 21.35 169 VAL A O 1
ATOM 1636 N N . SER A 1 99 ? 11.787 21.533 11.065 1.00 19.42 170 SER A N 1
ATOM 1637 C CA . SER A 1 99 ? 12.009 20.144 10.617 1.00 19.36 170 SER A CA 1
ATOM 1638 C C . SER A 1 99 ? 13.435 19.979 10.104 1.00 20.85 170 SER A C 1
ATOM 1639 O O . SER A 1 99 ? 14.067 18.906 10.338 1.00 20.22 170 SER A O 1
ATOM 1647 N N A ASN A 1 100 ? 13.954 21.003 9.434 0.45 23.67 171 ASN A N 1
ATOM 1648 N N B ASN A 1 100 ? 13.975 21.002 9.497 0.55 22.38 171 ASN A N 1
ATOM 1649 C CA A ASN A 1 100 ? 15.323 20.974 8.936 0.45 18.02 171 ASN A CA 1
ATOM 1650 C CA B ASN A 1 100 ? 15.318 20.900 9.002 0.55 27.15 171 ASN A CA 1
ATOM 1651 C C A ASN A 1 100 ? 16.322 20.842 10.080 0.45 31.17 171 ASN A C 1
ATOM 1652 C C B ASN A 1 100 ? 16.301 20.773 10.166 0.55 20.72 171 ASN A C 1
ATOM 1653 O O A ASN A 1 100 ? 17.349 20.176 9.947 0.45 37.90 171 ASN A O 1
ATOM 1654 O O B ASN A 1 100 ? 17.271 20.018 10.112 0.55 17.27 171 ASN A O 1
ATOM 1675 N N A ARG A 1 101 ? 16.013 21.480 11.205 0.45 27.26 172 ARG A N 1
ATOM 1676 N N B ARG A 1 101 ? 16.047 21.512 11.231 0.55 20.97 172 ARG A N 1
ATOM 1677 C CA A ARG A 1 101 ? 16.873 21.423 12.381 0.45 23.00 172 ARG A CA 1
ATOM 1678 C CA B ARG A 1 101 ? 16.886 21.444 12.403 0.55 23.24 172 ARG A CA 1
ATOM 1679 C C A ARG A 1 101 ? 16.823 20.034 13.008 0.45 20.47 172 ARG A C 1
ATOM 1680 C C B ARG A 1 101 ? 16.816 20.051 13.043 0.55 21.65 172 ARG A C 1
ATOM 1681 O O A ARG A 1 101 ? 17.855 19.460 13.352 0.45 20.91 172 ARG A O 1
ATOM 1682 O O B ARG A 1 101 ? 17.832 19.492 13.440 0.55 22.55 172 ARG A O 1
ATOM 1723 N N . GLU A 1 102 ? 15.614 19.500 13.150 1.00 21.23 173 GLU A N 1
ATOM 1724 C CA .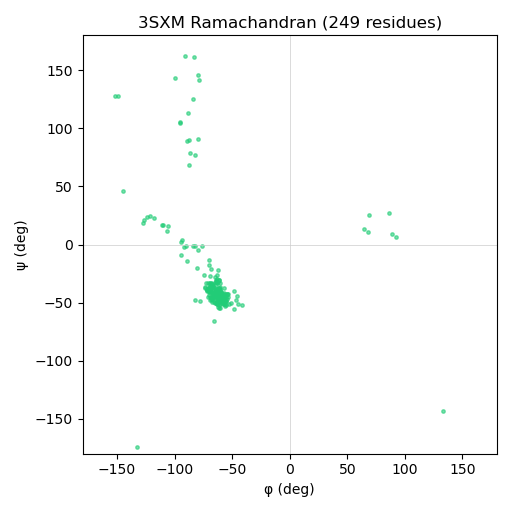 GLU A 1 102 ? 15.429 18.147 13.708 1.00 17.98 173 GLU A CA 1
ATOM 1725 C C . GLU A 1 102 ? 16.167 17.112 12.870 1.00 21.70 173 GLU A C 1
ATOM 1726 O O . GLU A 1 102 ? 16.798 16.207 13.415 1.00 19.29 173 GLU A O 1
ATOM 1739 N N . HIS A 1 103 ? 16.092 17.268 11.554 1.00 17.99 174 HIS A N 1
ATOM 1740 C CA . HIS A 1 103 ? 16.791 16.348 10.643 1.00 18.83 174 HIS A CA 1
ATOM 1741 C C . HIS A 1 103 ? 18.287 16.462 10.769 1.00 17.07 174 HIS A C 1
ATOM 1742 O O . HIS A 1 103 ? 19.010 15.442 10.799 1.00 17.94 174 HIS A O 1
ATOM 1756 N N . LYS A 1 104 ? 18.787 17.681 10.829 1.00 18.37 175 LYS A N 1
ATOM 1757 C CA . LYS A 1 104 ? 20.210 17.853 11.015 1.00 19.80 175 LYS A CA 1
ATOM 1758 C C . LYS A 1 104 ? 20.701 17.113 12.243 1.00 20.03 175 LYS A C 1
ATOM 1759 O O . LYS A 1 104 ? 21.753 16.440 12.190 1.00 21.17 175 LYS A O 1
ATOM 1778 N N . GLU A 1 105 ? 20.006 17.262 13.369 1.00 17.33 176 GLU A N 1
ATOM 1779 C CA . GLU A 1 105 ? 20.386 16.650 14.615 1.00 16.78 176 GLU A CA 1
ATOM 1780 C C . GLU A 1 105 ? 20.191 15.140 14.615 1.00 16.42 176 GLU A C 1
ATOM 1781 O O . GLU A 1 105 ? 21.056 14.415 15.153 1.00 18.38 176 GLU A O 1
ATOM 1793 N N . LEU A 1 106 ? 19.130 14.694 13.978 1.00 17.67 177 LEU A N 1
ATOM 1794 C CA . LEU A 1 106 ? 18.929 13.238 13.811 1.00 16.27 177 LEU A CA 1
ATOM 1795 C C . LEU A 1 106 ? 20.125 12.645 13.068 1.00 14.83 177 LEU A C 1
ATOM 1796 O O . LEU A 1 106 ? 20.681 11.600 13.451 1.00 15.81 177 LEU A O 1
ATOM 1812 N N . ILE A 1 107 ? 20.478 13.249 11.953 1.00 18.35 178 ILE A N 1
ATOM 1813 C CA . ILE A 1 107 ? 21.593 12.731 11.179 1.00 17.38 178 ILE A CA 1
ATOM 1814 C C . ILE A 1 107 ? 22.864 12.707 12.027 1.00 18.12 178 ILE A C 1
ATOM 1815 O O . ILE A 1 107 ? 23.624 11.731 11.996 1.00 19.66 178 ILE A O 1
ATOM 1831 N N . GLU A 1 108 ? 23.122 13.743 12.821 1.00 17.71 179 GLU A N 1
ATOM 1832 C CA . GLU A 1 108 ? 24.378 13.766 13.578 1.00 20.51 179 GLU A CA 1
ATOM 1833 C C . GLU A 1 108 ? 24.366 12.680 14.637 1.00 18.60 179 GLU A C 1
ATOM 1834 O O . GLU A 1 108 ? 25.392 12.065 14.897 1.00 20.18 179 GLU A O 1
ATOM 1846 N N . ARG A 1 109 ? 23.197 12.390 15.219 1.00 17.71 180 ARG A N 1
ATOM 1847 C CA . ARG A 1 109 ? 23.098 11.279 16.199 1.00 15.93 180 ARG A CA 1
ATOM 1848 C C . ARG A 1 109 ? 23.444 9.977 15.520 1.00 18.33 180 ARG A C 1
ATOM 1849 O O . ARG A 1 109 ? 24.120 9.115 16.084 1.00 18.53 180 ARG A O 1
ATOM 1870 N N . ILE A 1 110 ? 22.922 9.779 14.331 1.00 16.60 181 ILE A N 1
ATOM 1871 C CA . ILE A 1 110 ? 23.211 8.572 13.560 1.00 14.81 181 ILE A CA 1
ATOM 1872 C C . ILE A 1 110 ? 24.717 8.460 13.267 1.00 16.83 181 ILE A C 1
ATOM 1873 O O . ILE A 1 110 ? 25.355 7.394 13.550 1.00 18.79 181 ILE A O 1
ATOM 1889 N N . ILE A 1 111 ? 25.289 9.471 12.679 1.00 18.19 182 ILE A N 1
ATOM 1890 C CA . ILE A 1 111 ? 26.706 9.482 12.359 1.00 20.05 182 ILE A CA 1
ATOM 1891 C C . ILE A 1 111 ? 27.599 9.267 13.548 1.00 25.04 182 ILE A C 1
ATOM 1892 O O . ILE A 1 111 ? 28.606 8.656 13.440 1.00 31.25 182 ILE A O 1
ATOM 1908 N N . SER A 1 112 ? 27.241 9.811 14.672 1.00 22.48 183 SER A N 1
ATOM 1909 C CA . SER A 1 112 ? 28.077 9.699 15.853 1.00 28.48 183 SER A CA 1
ATOM 1910 C C . SER A 1 112 ? 27.884 8.367 16.620 1.00 21.39 183 SER A C 1
ATOM 1911 O O . SER A 1 112 ? 28.551 8.105 17.628 1.00 25.42 183 SER A O 1
ATOM 1919 N N . GLY A 1 113 ? 26.985 7.516 16.144 1.00 19.45 184 GLY A N 1
ATOM 1920 C CA . GLY A 1 113 ? 26.796 6.196 16.733 1.00 20.11 184 GLY A CA 1
ATOM 1921 C C . GLY A 1 113 ? 25.794 6.111 17.866 1.00 26.04 184 GLY A C 1
ATOM 1922 O O . GLY A 1 113 ? 25.703 5.091 18.572 1.00 26.88 184 GLY A O 1
ATOM 1926 N N . ASP A 1 114 ? 25.058 7.193 18.071 1.00 19.99 185 ASP A N 1
ATOM 1927 C CA . ASP A 1 114 ? 24.070 7.299 19.148 1.00 19.63 185 ASP A CA 1
ATOM 1928 C C . ASP A 1 114 ? 22.753 6.725 18.634 1.00 20.04 185 ASP A C 1
ATOM 1929 O O . ASP A 1 114 ? 21.821 7.456 18.233 1.00 19.57 185 ASP A O 1
ATOM 1938 N N . LYS A 1 115 ? 22.665 5.404 18.615 1.00 19.26 186 LYS A N 1
ATOM 1939 C CA . LYS A 1 115 ? 21.503 4.732 18.083 1.00 17.45 186 LYS A CA 1
ATOM 1940 C C . LYS A 1 115 ? 20.236 5.012 18.912 1.00 20.00 186 LYS A C 1
ATOM 1941 O O . LYS A 1 115 ? 19.177 5.340 18.348 1.00 17.40 186 LYS A O 1
ATOM 1960 N N . GLU A 1 116 ? 20.351 4.934 20.249 1.00 20.24 187 GLU A N 1
ATOM 1961 C CA . GLU A 1 116 ? 19.212 5.160 21.103 1.00 18.83 187 GLU A CA 1
ATOM 1962 C C . GLU A 1 116 ? 18.705 6.611 20.883 1.00 20.39 187 GLU A C 1
ATOM 1963 O O . GLU A 1 116 ? 17.509 6.849 20.730 1.00 19.29 187 GLU A O 1
ATOM 1975 N N . GLY A 1 117 ? 19.619 7.549 20.849 1.00 19.21 188 GLY A N 1
ATOM 1976 C CA . GLY A 1 117 ? 19.268 8.954 20.668 1.00 18.39 188 GLY A CA 1
ATOM 1977 C C . GLY A 1 117 ? 18.707 9.203 19.279 1.00 16.97 188 GLY A C 1
ATOM 1978 O O . GLY A 1 117 ? 17.804 10.021 19.108 1.00 17.08 188 GLY A O 1
ATOM 1982 N N . ALA A 1 118 ? 19.197 8.506 18.261 1.00 17.82 189 ALA A N 1
ATOM 1983 C CA . ALA A 1 118 ? 18.645 8.678 16.923 1.00 15.03 189 ALA A CA 1
ATOM 1984 C C . ALA A 1 118 ? 17.208 8.216 16.828 1.00 14.61 189 ALA A C 1
ATOM 1985 O O . ALA A 1 118 ? 16.379 8.910 16.241 1.00 14.58 189 ALA A O 1
ATOM 1992 N N . ILE A 1 119 ? 16.909 7.073 17.446 1.00 15.74 190 ILE A N 1
ATOM 1993 C CA . ILE A 1 119 ? 15.539 6.578 17.451 1.00 14.03 190 ILE A CA 1
ATOM 1994 C C . ILE A 1 119 ? 14.644 7.550 18.183 1.00 16.49 190 ILE A C 1
ATOM 1995 O O . ILE A 1 119 ? 13.556 7.889 17.727 1.00 16.58 190 ILE A O 1
ATOM 2011 N N . GLU A 1 120 ? 15.125 8.070 19.301 1.00 16.04 191 GLU A N 1
ATOM 2012 C CA . GLU A 1 120 ? 14.353 9.072 20.049 1.00 18.59 191 GLU A CA 1
ATOM 2013 C C . GLU A 1 120 ? 14.072 10.298 19.182 1.00 19.65 191 GLU A C 1
ATOM 2014 O O . GLU A 1 120 ? 12.959 10.810 19.174 1.00 17.77 191 GLU A O 1
ATOM 2026 N N . LYS A 1 121 ? 15.074 10.777 18.460 1.00 15.83 192 LYS A N 1
ATOM 2027 C CA . LYS A 1 121 ? 14.896 11.996 17.662 1.00 16.97 192 LYS A CA 1
ATOM 2028 C C . LYS A 1 121 ? 13.926 11.782 16.495 1.00 17.08 192 LYS A C 1
ATOM 2029 O O . LYS A 1 121 ? 13.152 12.682 16.165 1.00 16.42 192 LYS A O 1
ATOM 2048 N N . LEU A 1 122 ? 13.977 10.620 15.863 1.00 14.22 193 LEU A N 1
ATOM 2049 C CA . LEU A 1 122 ? 13.066 10.299 14.799 1.00 12.54 193 LEU A CA 1
ATOM 2050 C C . LEU A 1 122 ? 11.609 10.303 15.337 1.00 12.92 193 LEU A C 1
ATOM 2051 O O . LEU A 1 122 ? 10.714 10.883 14.716 1.00 14.54 193 LEU A O 1
ATOM 2067 N N . LYS A 1 123 ? 11.374 9.645 16.462 1.00 14.20 194 LYS A N 1
ATOM 2068 C CA . LYS A 1 123 ? 10.040 9.573 17.083 1.00 17.14 194 LYS A CA 1
ATOM 2069 C C . LYS A 1 123 ? 9.605 10.990 17.448 1.00 15.50 194 LYS A C 1
ATOM 2070 O O . LYS A 1 123 ? 8.476 11.361 17.184 1.00 17.75 194 LYS A O 1
ATOM 2089 N N . GLU A 1 124 ? 10.492 11.760 18.045 1.00 13.63 195 GLU A N 1
ATOM 2090 C CA . GLU A 1 124 ? 10.161 13.144 18.424 1.00 16.51 195 GLU A CA 1
ATOM 2091 C C . GLU A 1 124 ? 9.781 13.957 17.210 1.00 16.65 195 GLU A C 1
ATOM 2092 O O . GLU A 1 124 ? 8.810 14.727 17.247 1.00 18.50 195 GLU A O 1
ATOM 2104 N N . HIS A 1 125 ? 10.547 13.820 16.121 1.00 16.55 196 HIS A N 1
ATOM 2105 C CA . HIS A 1 125 ? 10.267 14.544 14.910 1.00 15.58 196 HIS A CA 1
ATOM 2106 C C . HIS A 1 125 ? 8.869 14.237 14.397 1.00 17.65 196 HIS A C 1
ATOM 2107 O O . HIS A 1 125 ? 8.076 15.142 14.060 1.00 17.42 196 HIS A O 1
ATOM 2121 N N . LEU A 1 126 ? 8.535 12.955 14.317 1.00 16.23 197 LEU A N 1
ATOM 2122 C CA . LEU A 1 126 ? 7.265 12.579 13.749 1.00 13.76 197 LEU A CA 1
ATOM 2123 C C . LEU A 1 126 ? 6.120 12.974 14.667 1.00 16.31 197 LEU A C 1
ATOM 2124 O O . LEU A 1 126 ? 5.083 13.440 14.154 1.00 16.58 197 LEU A O 1
ATOM 2140 N N . LYS A 1 127 ? 6.271 12.837 15.978 1.00 14.95 198 LYS A N 1
ATOM 2141 C CA . LYS A 1 127 ? 5.228 13.247 16.920 1.00 14.45 198 LYS A CA 1
ATOM 2142 C C . LYS A 1 127 ? 5.065 14.763 16.915 1.00 21.12 198 LYS A C 1
ATOM 2143 O O . LYS A 1 127 ? 3.958 15.259 17.083 1.00 18.65 198 LYS A O 1
ATOM 2162 N N . ASN A 1 128 ? 6.160 15.478 16.702 1.00 15.74 199 ASN A N 1
ATOM 2163 C CA . ASN A 1 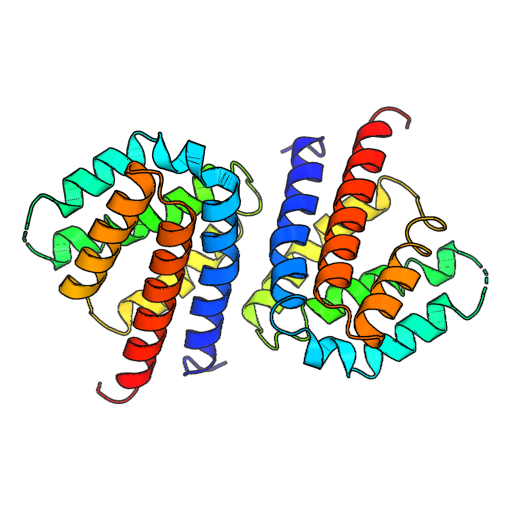128 ? 6.114 16.958 16.677 1.00 15.65 199 ASN A CA 1
ATOM 2164 C C . ASN A 1 128 ? 5.406 17.423 15.432 1.00 17.79 199 ASN A C 1
ATOM 2165 O O . ASN A 1 128 ? 4.555 18.339 15.524 1.00 20.76 199 ASN A O 1
ATOM 2176 N N . VAL A 1 129 ? 5.727 16.838 14.280 1.00 18.32 200 VAL A N 1
ATOM 2177 C CA . VAL A 1 129 ? 5.037 17.102 13.022 1.00 16.06 200 VAL A CA 1
ATOM 2178 C C . VAL A 1 129 ? 3.536 16.846 13.194 1.00 18.11 200 VAL A C 1
ATOM 2179 O O . VAL A 1 129 ? 2.694 17.682 12.849 1.00 19.04 200 VAL A O 1
ATOM 2192 N N . GLU A 1 130 ? 3.200 15.706 13.757 1.00 17.32 201 GLU A N 1
ATOM 2193 C CA . GLU A 1 130 ? 1.823 15.319 13.990 1.00 18.57 201 GLU A CA 1
ATOM 2194 C C . GLU A 1 130 ? 1.107 16.382 14.815 1.00 16.75 201 GLU A C 1
ATOM 2195 O O . GLU A 1 130 ? 0.021 16.838 14.423 1.00 17.48 201 GLU A O 1
ATOM 2207 N N . ALA A 1 131 ? 1.679 16.737 15.947 1.00 16.70 202 ALA A N 1
ATOM 2208 C CA . ALA A 1 131 ? 1.035 17.644 16.872 1.00 18.30 202 ALA A CA 1
ATOM 2209 C C . ALA A 1 131 ? 0.801 18.989 16.205 1.00 19.91 202 ALA A C 1
ATOM 2210 O O . ALA A 1 131 ? -0.266 19.609 16.395 1.00 20.44 202 ALA A O 1
ATOM 2217 N N . GLU A 1 132 ? 1.788 19.471 15.463 1.00 18.96 203 GLU A N 1
ATOM 2218 C CA . GLU A 1 132 ? 1.664 20.791 14.869 1.00 19.43 203 GLU A CA 1
ATOM 2219 C C . GLU A 1 132 ? 0.672 20.771 13.726 1.00 18.36 203 GLU A C 1
ATOM 2220 O O . GLU A 1 132 ? -0.059 21.743 13.502 1.00 19.85 203 GLU A O 1
ATOM 2232 N N . THR A 1 133 ? 0.582 19.671 12.985 1.00 18.39 204 THR A N 1
ATOM 2233 C CA . THR A 1 133 ? -0.370 19.563 11.924 1.00 17.09 204 THR A CA 1
ATOM 2234 C C . THR A 1 133 ? -1.788 19.553 12.494 1.00 23.80 204 THR A C 1
ATOM 2235 O O . THR A 1 133 ? -2.666 20.274 12.008 1.00 21.36 204 THR A O 1
ATOM 2246 N N . ILE A 1 134 ? -2.007 18.827 13.584 1.00 18.59 205 ILE A N 1
ATOM 2247 C CA . ILE A 1 134 ? -3.317 18.799 14.212 1.00 20.06 205 ILE A CA 1
ATOM 2248 C C . ILE A 1 134 ? -3.674 20.187 14.787 1.00 21.99 205 ILE A C 1
ATOM 2249 O O . ILE A 1 134 ? -4.843 20.619 14.711 1.00 23.39 205 ILE A O 1
ATOM 2265 N N . LYS A 1 135 ? -2.700 20.847 15.389 1.00 22.78 206 LYS A N 1
ATOM 2266 C CA . LYS A 1 135 ? -2.929 22.161 16.039 1.00 24.62 206 LYS A CA 1
ATOM 2267 C C . LYS A 1 135 ? -3.357 23.178 15.010 1.00 24.77 206 LYS A C 1
ATOM 2268 O O . LYS A 1 135 ? -4.051 24.162 15.338 1.00 27.73 206 LYS A O 1
ATOM 2287 N N . ASN A 1 136 ? -2.955 22.972 13.765 1.00 22.85 207 ASN A N 1
ATOM 2288 C CA . ASN A 1 136 ? -3.239 23.956 12.697 1.00 25.30 207 ASN A CA 1
ATOM 2289 C C . ASN A 1 136 ? -4.317 23.489 11.724 1.00 26.54 207 ASN A C 1
ATOM 2290 O O . ASN A 1 136 ? -4.572 24.121 10.714 1.00 25.61 207 ASN A O 1
ATOM 2301 N N . LEU A 1 137 ? -5.030 22.422 12.064 1.00 26.37 208 LEU A N 1
ATOM 2302 C CA . LEU A 1 137 ? -5.976 21.812 11.150 1.00 22.07 208 LEU A CA 1
ATOM 2303 C C . LEU A 1 137 ? -7.197 22.673 10.921 1.00 25.58 208 LEU A C 1
ATOM 2304 O O . LEU A 1 137 ? -7.932 22.519 9.928 1.00 27.59 208 LEU A O 1
ATOM 2320 N N . TYR A 1 138 ? -7.415 23.642 11.817 1.00 25.33 209 TYR A N 1
ATOM 2321 C CA . TYR A 1 138 ? -8.523 24.569 11.657 1.00 31.90 209 TYR A CA 1
ATOM 2322 C C . TYR A 1 138 ? -8.116 26.023 11.573 1.00 28.02 209 TYR A C 1
ATOM 2323 O O . TYR A 1 138 ? -8.962 26.912 11.776 1.00 32.68 209 TYR A O 1
ATOM 2341 N N . THR A 1 139 ? -6.890 26.263 11.152 1.00 33.38 210 THR A N 1
ATOM 2342 C CA . THR A 1 139 ? -6.350 27.620 11.022 1.00 29.85 210 THR A CA 1
ATOM 2343 C C . THR A 1 139 ? -6.144 28.004 9.572 1.00 34.19 210 THR A C 1
ATOM 2344 O O . THR A 1 139 ? -5.444 28.980 9.290 1.00 35.51 210 THR A O 1
ATOM 2355 N N . TYR A 1 140 ? -6.776 27.267 8.645 1.00 29.11 211 TYR A N 1
ATOM 2356 C CA . TYR A 1 140 ? -6.637 27.586 7.214 1.00 26.97 211 TYR A CA 1
ATOM 2357 C C . TYR A 1 140 ? -7.388 28.822 6.842 1.00 38.71 211 TYR A C 1
ATOM 2358 O O . TYR A 1 140 ? -8.351 29.137 7.565 1.00 33.58 211 TYR A O 1
ATOM 2377 N N . GLY B 1 1 ? 9.886 -11.402 -9.623 1.00 31.12 72 GLY B N 1
ATOM 2378 C CA . GLY B 1 1 ? 10.853 -12.134 -8.844 1.00 29.18 72 GLY B CA 1
ATOM 2379 C C . GLY B 1 1 ? 10.415 -13.587 -8.625 1.00 31.08 72 GLY B C 1
ATOM 2380 O O . GLY B 1 1 ? 9.283 -13.924 -8.856 1.00 28.90 72 GLY B O 1
ATOM 2383 N N . ALA B 1 2 ? 11.338 -14.435 -8.194 1.00 27.79 73 ALA B N 1
ATOM 2384 C CA . ALA B 1 2 ? 11.027 -15.819 -7.831 1.00 25.78 73 ALA B CA 1
ATOM 2385 C C . ALA B 1 2 ? 10.496 -15.965 -6.410 1.00 24.52 73 ALA B C 1
ATOM 2386 O O . ALA B 1 2 ? 10.654 -15.094 -5.539 1.00 24.80 73 ALA B O 1
ATOM 2393 N N . MET B 1 3 ? 9.844 -17.110 -6.181 1.00 23.56 74 MET B N 1
ATOM 2394 C CA . MET B 1 3 ? 9.370 -17.434 -4.845 1.00 21.37 74 MET B CA 1
ATOM 2395 C C . MET B 1 3 ? 10.518 -18.173 -4.181 1.00 22.17 74 MET B C 1
ATOM 2396 O O . MET B 1 3 ? 10.688 -19.387 -4.354 1.00 26.46 74 MET B O 1
ATOM 2410 N N . ASP B 1 4 ? 11.396 -17.405 -3.534 1.00 19.00 75 ASP B N 1
ATOM 2411 C CA . ASP B 1 4 ? 12.693 -17.917 -3.033 1.00 20.35 75 ASP B CA 1
ATOM 2412 C C . ASP B 1 4 ? 12.970 -17.541 -1.548 1.00 18.86 75 ASP B C 1
ATOM 2413 O O . ASP B 1 4 ? 12.074 -17.040 -0.875 1.00 18.77 75 ASP B O 1
ATOM 2422 N N A GLU B 1 5 ? 14.169 -17.837 -1.031 0.51 19.55 76 GLU B N 1
ATOM 2423 N N B GLU B 1 5 ? 14.181 -17.817 -1.046 0.49 21.35 76 GLU B N 1
ATOM 2424 C CA A GLU B 1 5 ? 14.472 -17.546 0.360 0.51 19.35 76 GLU B CA 1
ATOM 2425 C CA B GLU B 1 5 ? 14.519 -17.540 0.344 0.49 16.64 76 GLU B CA 1
ATOM 2426 C C A GLU B 1 5 ? 14.253 -16.067 0.688 0.51 15.61 76 GLU B C 1
ATOM 2427 C C B GLU B 1 5 ? 14.287 -16.073 0.695 0.49 16.83 76 GLU B C 1
ATOM 2428 O O A GLU B 1 5 ? 13.680 -15.738 1.721 0.51 15.03 76 GLU B O 1
ATOM 2429 O O B GLU B 1 5 ? 13.756 -15.759 1.754 0.49 16.13 76 GLU B O 1
ATOM 2452 N N . LYS B 1 6 ? 14.685 -15.190 -0.207 1.00 15.72 77 LYS B N 1
ATOM 2453 C CA . LYS B 1 6 ? 14.526 -13.757 0.020 1.00 15.68 77 LYS B CA 1
ATOM 2454 C C . LYS B 1 6 ? 13.068 -13.392 0.131 1.00 15.18 77 LYS B C 1
ATOM 2455 O O . LYS B 1 6 ? 12.673 -12.612 0.993 1.00 15.44 77 LYS B O 1
ATOM 2475 N N . PHE B 1 7 ? 12.237 -13.938 -0.742 1.00 14.72 78 PHE B N 1
ATOM 2476 C CA . PHE B 1 7 ? 10.782 -13.668 -0.676 1.00 14.59 78 PHE B CA 1
ATOM 2477 C C . PHE B 1 7 ? 10.183 -14.045 0.666 1.00 14.06 78 PHE B C 1
ATOM 2478 O O . PHE B 1 7 ? 9.403 -13.298 1.284 1.00 14.10 78 PHE B O 1
ATOM 2495 N N . ILE B 1 8 ? 10.556 -15.208 1.169 1.00 14.77 79 ILE B N 1
ATOM 2496 C CA . ILE B 1 8 ? 10.112 -15.739 2.456 1.00 13.29 79 ILE B CA 1
ATOM 2497 C C . ILE B 1 8 ? 10.600 -14.817 3.606 1.00 13.12 79 ILE B C 1
ATOM 2498 O O . ILE B 1 8 ? 9.816 -14.398 4.440 1.00 14.42 79 ILE B O 1
ATOM 2514 N N . ARG B 1 9 ? 11.874 -14.501 3.640 1.00 12.84 80 ARG B N 1
ATOM 2515 C CA . ARG B 1 9 ? 12.457 -13.736 4.708 1.00 12.48 80 ARG B CA 1
ATOM 2516 C C . ARG B 1 9 ? 11.833 -12.325 4.727 1.00 14.24 80 ARG B C 1
ATOM 2517 O O . ARG B 1 9 ? 11.563 -11.778 5.794 1.00 14.18 80 ARG B O 1
ATOM 2538 N N . GLU B 1 10 ? 11.624 -11.754 3.551 1.00 13.03 81 GLU B N 1
ATOM 2539 C CA . GLU B 1 10 ? 11.008 -10.429 3.491 1.00 11.91 81 GLU B CA 1
ATOM 2540 C C . GLU B 1 10 ? 9.613 -10.445 4.071 1.00 13.39 81 GLU B C 1
ATOM 2541 O O . GLU B 1 10 ? 9.183 -9.480 4.717 1.00 13.45 81 GLU B O 1
ATOM 2553 N N . THR B 1 11 ? 8.869 -11.495 3.804 1.00 12.14 82 THR B N 1
ATOM 2554 C CA . THR B 1 11 ? 7.506 -11.619 4.291 1.00 11.19 82 THR B CA 1
ATOM 2555 C C . THR B 1 11 ? 7.517 -11.667 5.818 1.00 12.49 82 THR B C 1
ATOM 2556 O O . THR B 1 11 ? 6.742 -10.960 6.478 1.00 12.92 82 THR B O 1
ATOM 2567 N N . ILE B 1 12 ? 8.321 -12.525 6.399 1.00 11.79 83 ILE B N 1
ATOM 2568 C CA . ILE B 1 12 ? 8.350 -12.702 7.843 1.00 12.70 83 ILE B CA 1
ATOM 2569 C C . ILE B 1 12 ? 8.839 -11.407 8.494 1.00 14.13 83 ILE B C 1
ATOM 2570 O O . ILE B 1 12 ? 8.299 -10.980 9.499 1.00 13.08 83 ILE B O 1
ATOM 2586 N N . GLU B 1 13 ? 9.845 -10.746 7.924 1.00 12.22 84 GLU B N 1
ATOM 2587 C CA . GLU B 1 13 ? 10.341 -9.488 8.515 1.00 11.21 84 GLU B CA 1
ATOM 2588 C C . GLU B 1 13 ? 9.227 -8.449 8.553 1.00 11.59 84 GLU B C 1
ATOM 2589 O O . GLU B 1 13 ? 9.111 -7.674 9.519 1.00 11.76 84 GLU B O 1
ATOM 2601 N N . THR B 1 14 ? 8.478 -8.377 7.475 1.00 11.20 85 THR B N 1
ATOM 2602 C CA . THR B 1 14 ? 7.359 -7.420 7.391 1.00 9.62 85 THR B CA 1
ATOM 2603 C C . THR B 1 14 ? 6.330 -7.742 8.451 1.00 13.08 85 THR B C 1
ATOM 2604 O O . THR B 1 14 ? 5.794 -6.834 9.112 1.00 11.97 85 THR B O 1
ATOM 2615 N N . ARG B 1 15 ? 6.028 -9.022 8.666 1.00 12.05 86 ARG B N 1
ATOM 2616 C CA . ARG B 1 15 ? 5.144 -9.412 9.737 1.00 12.92 86 ARG B CA 1
ATOM 2617 C C . ARG B 1 15 ? 5.661 -9.015 11.101 1.00 11.77 86 ARG B C 1
ATOM 2618 O O . ARG B 1 15 ? 4.888 -8.549 11.948 1.00 13.20 86 ARG B O 1
ATOM 2639 N N . ILE B 1 16 ? 6.951 -9.195 11.358 1.00 11.46 87 ILE B N 1
ATOM 2640 C CA . ILE B 1 16 ? 7.534 -8.835 12.656 1.00 12.76 87 ILE B CA 1
ATOM 2641 C C . ILE B 1 16 ? 7.344 -7.324 12.832 1.00 14.38 87 ILE B C 1
ATOM 2642 O O . ILE B 1 16 ? 6.863 -6.874 13.852 1.00 13.27 87 ILE B O 1
ATOM 2658 N N . MET B 1 17 ? 7.718 -6.551 11.808 1.00 11.42 88 MET B N 1
ATOM 2659 C CA . MET B 1 17 ? 7.562 -5.081 11.875 1.00 11.32 88 MET B CA 1
ATOM 2660 C C . MET B 1 17 ? 6.142 -4.673 12.292 1.00 14.11 88 MET B C 1
ATOM 2661 O O . MET B 1 17 ? 5.957 -3.822 13.193 1.00 13.74 88 MET B O 1
ATOM 2675 N N . MET B 1 18 ? 5.138 -5.227 11.627 1.00 11.58 89 MET B N 1
ATOM 2676 C CA . MET B 1 18 ? 3.780 -4.744 11.819 1.00 10.96 89 MET B CA 1
ATOM 2677 C C . MET B 1 18 ? 3.177 -5.368 13.073 1.00 13.17 89 MET B C 1
ATOM 2678 O O . MET B 1 18 ? 2.546 -4.708 13.877 1.00 12.55 89 MET B O 1
ATOM 2692 N N . GLU B 1 19 ? 3.297 -6.686 13.239 1.00 12.61 90 GLU B N 1
ATOM 2693 C CA . GLU B 1 19 ? 2.612 -7.360 14.334 1.00 13.14 90 GLU B CA 1
ATOM 2694 C C . GLU B 1 19 ? 3.187 -7.013 15.688 1.00 13.51 90 GLU B C 1
ATOM 2695 O O . GLU B 1 19 ? 2.446 -6.836 16.666 1.00 14.13 90 GLU B O 1
ATOM 2707 N N . VAL B 1 20 ? 4.510 -6.909 15.783 1.00 12.31 91 VAL B N 1
ATOM 2708 C CA . VAL B 1 20 ? 5.156 -6.584 17.061 1.00 12.95 91 VAL B CA 1
ATOM 2709 C C . VAL B 1 20 ? 4.827 -5.132 17.402 1.00 14.50 91 VAL B C 1
ATOM 2710 O O . VAL B 1 20 ? 4.529 -4.840 18.541 1.00 15.64 91 VAL B O 1
ATOM 2723 N N . PHE B 1 21 ? 4.812 -4.220 16.419 1.00 12.78 92 PHE B N 1
ATOM 2724 C CA . PHE B 1 21 ? 4.445 -2.849 16.704 1.00 12.35 92 PHE B CA 1
ATOM 2725 C C . PHE B 1 21 ? 3.074 -2.804 17.320 1.00 15.96 92 PHE B C 1
ATOM 2726 O O . PHE B 1 21 ? 2.839 -2.076 18.269 1.00 15.43 92 PHE B O 1
ATOM 2743 N N . CYS B 1 22 ? 2.133 -3.540 16.734 1.00 14.36 93 CYS B N 1
ATOM 2744 C CA . CYS B 1 22 ? 0.765 -3.482 17.217 1.00 14.28 93 CYS B CA 1
ATOM 2745 C C . CYS B 1 22 ? 0.604 -4.150 18.592 1.00 15.57 93 CYS B C 1
ATOM 2746 O O . CYS B 1 22 ? -0.077 -3.625 19.494 1.00 16.38 93 CYS B O 1
ATOM 2754 N N . LEU B 1 23 ? 1.265 -5.280 18.798 1.00 15.25 94 LEU B N 1
ATOM 2755 C CA . LEU B 1 23 ? 1.184 -5.942 20.093 1.00 17.63 94 LEU B CA 1
ATOM 2756 C C . LEU B 1 23 ? 1.786 -5.072 21.186 1.00 16.08 94 LEU B C 1
ATOM 2757 O O . LEU B 1 23 ? 1.255 -4.987 22.285 1.00 19.78 94 LEU B O 1
ATOM 2773 N N . GLU B 1 24 ? 2.903 -4.430 20.886 1.00 16.51 95 GLU B N 1
ATOM 2774 C CA . GLU B 1 24 ? 3.562 -3.581 21.847 1.00 19.93 95 GLU B CA 1
ATOM 2775 C C . GLU B 1 24 ? 2.715 -2.346 22.192 1.00 20.02 95 GLU B C 1
ATOM 2776 O O . GLU B 1 24 ? 2.631 -1.983 23.355 1.00 22.84 95 GLU B O 1
ATOM 2788 N N . ASN B 1 25 ? 2.091 -1.724 21.222 1.00 16.14 96 ASN B N 1
ATOM 2789 C CA . ASN B 1 25 ? 1.447 -0.459 21.471 1.00 16.98 96 ASN B CA 1
ATOM 2790 C C . ASN B 1 25 ? -0.019 -0.557 21.804 1.00 20.14 96 ASN B C 1
ATOM 2791 O O . ASN B 1 25 ? -0.627 0.417 22.184 1.00 21.39 96 ASN B O 1
ATOM 2802 N N . TYR B 1 26 ? -0.581 -1.731 21.647 1.00 18.47 97 TYR B N 1
ATOM 2803 C CA . TYR B 1 26 ? -2.012 -1.969 21.894 1.00 17.50 97 TYR B CA 1
ATOM 2804 C C . TYR B 1 26 ? -2.237 -3.146 22.851 1.00 18.55 97 TYR B C 1
ATOM 2805 O O . TYR B 1 26 ? -3.311 -3.709 22.917 1.00 22.12 97 TYR B O 1
ATOM 2823 N N . PHE B 1 27 ? -1.186 -3.496 23.583 1.00 18.73 98 PHE B N 1
ATOM 2824 C CA . PHE B 1 27 ? -1.178 -4.681 24.429 1.00 17.31 98 PHE B CA 1
ATOM 2825 C C . PHE B 1 27 ? -2.439 -4.832 25.292 1.00 20.77 98 PHE B C 1
ATOM 2826 O O . PHE B 1 27 ? -3.051 -5.908 25.338 1.00 20.86 98 PHE B O 1
ATOM 2843 N N . ASP B 1 28 ? -2.845 -3.760 25.961 1.00 21.91 99 ASP B N 1
ATOM 2844 C CA . ASP B 1 28 ? -3.947 -3.894 26.904 1.00 24.79 99 ASP B CA 1
ATOM 2845 C C . ASP B 1 28 ? -5.244 -4.151 26.151 1.00 24.23 99 ASP B C 1
ATOM 2846 O O . ASP B 1 28 ? -6.088 -4.944 26.612 1.00 25.09 99 ASP B O 1
ATOM 2855 N N . LYS B 1 29 ? -5.444 -3.458 25.025 1.00 22.75 100 LYS B N 1
ATOM 2856 C CA . LYS B 1 29 ? -6.620 -3.692 24.211 1.00 21.37 100 LYS B CA 1
ATOM 2857 C C . LYS B 1 29 ? -6.696 -5.138 23.736 1.00 23.70 100 LYS B C 1
ATOM 2858 O O . LYS B 1 29 ? -7.755 -5.749 23.775 1.00 24.26 100 LYS B O 1
ATOM 2877 N N . ILE B 1 30 ? -5.583 -5.657 23.247 1.00 21.35 101 ILE B N 1
ATOM 2878 C CA . ILE B 1 30 ? -5.512 -7.059 22.850 1.00 20.62 101 ILE B CA 1
ATOM 2879 C C . ILE B 1 30 ? -5.824 -8.012 24.021 1.00 20.70 101 ILE B C 1
ATOM 2880 O O . ILE B 1 30 ? -6.676 -8.902 23.907 1.00 22.44 101 ILE B O 1
ATOM 2896 N N . ALA B 1 31 ? -5.206 -7.762 25.162 1.00 18.10 102 ALA B N 1
ATOM 2897 C CA . ALA B 1 31 ? -5.320 -8.620 26.327 1.00 21.21 102 ALA B CA 1
ATOM 2898 C C . ALA B 1 31 ? -6.766 -8.684 26.818 1.00 29.25 102 ALA B C 1
ATOM 2899 O O . ALA B 1 31 ? -7.200 -9.712 27.351 1.00 28.72 102 ALA B O 1
ATOM 2906 N N . GLY B 1 32 ? -7.499 -7.596 26.650 1.00 24.06 103 GLY B N 1
ATOM 2907 C CA . GLY B 1 32 ? -8.855 -7.506 27.172 1.00 28.09 103 GLY B CA 1
ATOM 2908 C C . GLY B 1 32 ? -9.949 -7.870 26.183 1.00 28.77 103 GLY B C 1
ATOM 2909 O O . GLY B 1 32 ? -11.137 -7.786 26.524 1.00 33.70 103 GLY B O 1
ATOM 2913 N N . SER B 1 33 ? -9.569 -8.277 24.975 1.00 23.49 104 SER B N 1
ATOM 2914 C CA . SER B 1 33 ? -10.536 -8.472 23.914 1.00 30.18 104 SER B CA 1
ATOM 2915 C C . SER B 1 33 ? -11.261 -9.809 24.075 1.00 38.74 104 SER B C 1
ATOM 2916 O O . SER B 1 33 ? -10.691 -10.778 24.544 1.00 28.81 104 SER B O 1
ATOM 2924 N N . GLU B 1 34 ? -12.536 -9.832 23.697 1.00 33.18 105 GLU B N 1
ATOM 2925 C CA . GLU B 1 34 ? -13.274 -11.082 23.690 1.00 37.09 105 GLU B CA 1
ATOM 2926 C C . GLU B 1 34 ? -12.772 -12.021 22.602 1.00 29.37 105 GLU B C 1
ATOM 2927 O O . GLU B 1 34 ? -12.765 -13.237 22.798 1.00 35.62 105 GLU B O 1
ATOM 2939 N N . GLU B 1 35 ? -12.325 -11.453 21.481 1.00 29.03 106 GLU B N 1
ATOM 2940 C CA . GLU B 1 35 ? -11.745 -12.253 20.395 1.00 28.29 106 GLU B CA 1
ATOM 2941 C C . GLU B 1 35 ? -10.583 -13.076 20.918 1.00 29.53 106 GLU B C 1
ATOM 2942 O O . GLU B 1 35 ? -10.477 -14.243 20.582 1.00 29.65 106 GLU B O 1
ATOM 2954 N N . LEU B 1 36 ? -9.705 -12.505 21.735 1.00 26.24 107 LEU B N 1
ATOM 2955 C CA . LEU B 1 36 ? -8.557 -13.269 22.226 1.00 26.70 107 LEU B CA 1
ATOM 2956 C C . LEU B 1 36 ? -9.005 -14.497 23.014 1.00 29.47 107 LEU B C 1
ATOM 2957 O O . LEU B 1 36 ? -8.470 -15.581 22.866 1.00 27.07 107 LEU B O 1
ATOM 2973 N N . LEU B 1 37 ? -10.005 -14.323 23.853 1.00 26.96 108 LEU B N 1
ATOM 2974 C CA . LEU B 1 37 ? -10.478 -15.445 24.664 1.00 29.40 108 LEU B CA 1
ATOM 2975 C C . LEU B 1 37 ? -11.166 -16.508 23.829 1.00 37.19 108 LEU B C 1
ATOM 2976 O O . LEU B 1 37 ? -11.073 -17.683 24.139 1.00 34.02 108 LEU B O 1
ATOM 2992 N N . GLU B 1 38 ? -11.842 -16.099 22.773 1.00 29.31 109 GLU B N 1
ATOM 2993 C CA . GLU B 1 38 ? -12.472 -17.065 21.864 1.00 31.49 109 GLU B CA 1
ATOM 2994 C C . GLU B 1 38 ? -11.381 -17.886 21.149 1.00 26.09 109 GLU B C 1
ATOM 2995 O O . GLU B 1 38 ? -11.517 -19.109 21.043 1.00 31.71 109 GLU B O 1
ATOM 3007 N N . ILE B 1 39 ? -10.315 -17.211 20.694 1.00 25.77 110 ILE B N 1
ATOM 3008 C CA . ILE B 1 39 ? -9.198 -17.891 20.033 1.00 26.74 110 ILE B CA 1
ATOM 3009 C C . ILE B 1 39 ? -8.557 -18.847 21.020 1.00 29.13 110 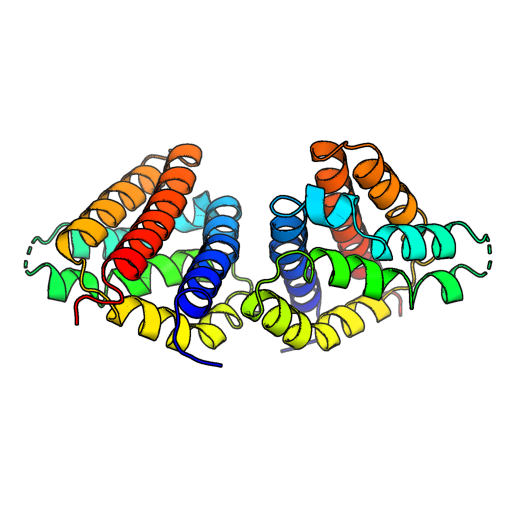ILE B C 1
ATOM 3010 O O . ILE B 1 39 ? -8.278 -19.982 20.687 1.00 28.17 110 ILE B O 1
ATOM 3026 N N . LYS B 1 40 ? -8.348 -18.397 22.252 1.00 25.46 111 LYS B N 1
ATOM 3027 C CA . LYS B 1 40 ? -7.750 -19.253 23.275 1.00 26.43 111 LYS B CA 1
ATOM 3028 C C . LYS B 1 40 ? -8.566 -20.517 23.451 1.00 32.13 111 LYS B C 1
ATOM 3029 O O . LYS B 1 40 ? -8.022 -21.592 23.641 1.00 33.30 111 LYS B O 1
ATOM 3048 N N . GLY B 1 41 ? -9.886 -20.369 23.448 1.00 30.00 112 GLY B N 1
ATOM 3049 C CA . GLY B 1 41 ? -10.761 -21.498 23.620 1.00 33.48 112 GLY B CA 1
ATOM 3050 C C . GLY B 1 41 ? -10.647 -22.492 22.489 1.00 33.01 112 GLY B C 1
ATOM 3051 O O . GLY B 1 41 ? -10.740 -23.709 22.698 1.00 39.90 112 GLY B O 1
ATOM 3055 N N . GLU B 1 42 ? -10.489 -21.976 21.264 1.00 34.12 113 GLU B N 1
ATOM 3056 C CA . GLU B 1 42 ? -10.333 -22.756 20.022 1.00 35.89 113 GLU B CA 1
ATOM 3057 C C . GLU B 1 42 ? -9.102 -23.618 20.135 1.00 34.90 113 GLU B C 1
ATOM 3058 O O . GLU B 1 42 ? -9.088 -24.726 19.733 1.00 37.83 113 GLU B O 1
ATOM 3070 N N . ILE B 1 43 ? -8.035 -23.037 20.626 1.00 37.73 114 ILE B N 1
ATOM 3071 C CA . ILE B 1 43 ? -6.775 -23.749 20.771 1.00 35.18 114 ILE B CA 1
ATOM 3072 C C . ILE B 1 43 ? -6.791 -24.765 21.874 1.00 46.06 114 ILE B C 1
ATOM 3073 O O . ILE B 1 43 ? -6.262 -25.859 21.712 1.00 45.27 114 ILE B O 1
ATOM 3089 N N . ASP B 1 44 ? -7.433 -24.421 22.982 1.00 36.43 115 ASP B N 1
ATOM 3090 C CA . ASP B 1 44 ? -7.520 -25.298 24.135 1.00 42.48 115 ASP B CA 1
ATOM 3091 C C . ASP B 1 44 ? -8.429 -26.520 23.896 1.00 53.17 115 ASP B C 1
ATOM 3092 O O . ASP B 1 44 ? -8.334 -27.521 24.611 1.00 69.46 115 ASP B O 1
ATOM 3101 N N . ASP B 1 45 ? -9.219 -26.521 22.825 1.00 58.01 116 ASP B N 1
ATOM 3102 C CA . ASP B 1 45 ? -10.047 -27.680 22.443 1.00 66.73 116 ASP B CA 1
ATOM 3103 C C . ASP B 1 45 ? -9.283 -28.671 21.565 1.00 83.42 116 ASP B C 1
ATOM 3104 O O . ASP B 1 45 ? -9.591 -28.842 20.401 1.00 95.80 116 ASP B O 1
ATOM 3113 N N . VAL B 1 46 ? -8.300 -29.328 22.136 1.00 69.82 117 VAL B N 1
ATOM 3114 C CA . VAL B 1 46 ? -7.462 -30.295 21.458 1.00 81.41 117 VAL B CA 1
ATOM 3115 C C . VAL B 1 46 ? -7.978 -31.689 21.815 1.00 87.95 117 VAL B C 1
ATOM 3116 O O . VAL B 1 46 ? -7.675 -32.701 21.165 1.00 74.71 117 VAL B O 1
ATOM 3129 N N . ALA B 1 50 ? -6.583 -32.962 16.221 1.00 61.37 121 ALA B N 1
ATOM 3130 C CA . ALA B 1 50 ? -7.247 -32.046 15.305 1.00 47.41 121 ALA B CA 1
ATOM 3131 C C . ALA B 1 50 ? -6.397 -30.778 15.116 1.00 54.44 121 ALA B C 1
ATOM 3132 O O . ALA B 1 50 ? -6.920 -29.709 14.829 1.00 48.56 121 ALA B O 1
ATOM 3138 N N . ALA B 1 51 ? -5.083 -30.904 15.291 1.00 33.41 122 ALA B N 1
ATOM 3139 C CA . ALA B 1 51 ? -4.181 -29.729 15.183 1.00 43.74 122 ALA B CA 1
ATOM 3140 C C . ALA B 1 51 ? -4.433 -28.902 13.931 1.00 33.45 122 ALA B C 1
ATOM 3141 O O . ALA B 1 51 ? -4.408 -27.668 13.968 1.00 27.69 122 ALA B O 1
ATOM 3148 N N . ARG B 1 52 ? -4.687 -29.570 12.810 1.00 35.37 123 ARG B N 1
ATOM 3149 C CA . ARG B 1 52 ? -4.909 -28.856 11.549 1.00 30.75 123 ARG B CA 1
ATOM 3150 C C . ARG B 1 52 ? -6.119 -27.926 11.594 1.00 31.28 123 ARG B C 1
ATOM 3151 O O . ARG B 1 52 ? -6.045 -26.733 11.216 1.00 31.76 123 ARG B O 1
ATOM 3172 N N . GLU B 1 53 ? -7.249 -28.494 12.009 1.00 38.16 124 GLU B N 1
ATOM 3173 C CA . GLU B 1 53 ? -8.495 -27.736 12.125 1.00 33.16 124 GLU B CA 1
ATOM 3174 C C . GLU B 1 53 ? -8.332 -26.575 13.113 1.00 49.47 124 GLU B C 1
ATOM 3175 O O . GLU B 1 53 ? -8.805 -25.457 12.867 1.00 37.93 124 GLU B O 1
ATOM 3187 N N . ILE B 1 54 ? -7.640 -26.834 14.221 1.00 28.21 125 ILE B N 1
ATOM 3188 C CA . ILE B 1 54 ? -7.372 -25.781 15.209 1.00 31.08 125 ILE B CA 1
ATOM 3189 C C . ILE B 1 54 ? -6.538 -24.670 14.542 1.00 30.51 125 ILE B C 1
ATOM 3190 O O . ILE B 1 54 ? -6.796 -23.460 14.723 1.00 26.90 125 ILE B O 1
ATOM 3206 N N . PHE B 1 55 ? -5.553 -25.066 13.743 1.00 26.39 126 PHE B N 1
ATOM 3207 C CA . PHE B 1 55 ? -4.638 -24.107 13.120 1.00 29.01 126 PHE B CA 1
ATOM 3208 C C . PHE B 1 55 ? -5.097 -23.076 12.077 1.00 30.96 126 PHE B C 1
ATOM 3209 O O . PHE B 1 55 ? -5.029 -21.871 12.319 1.00 29.85 126 PHE B O 1
ATOM 3226 N N . ASP B 1 56 ? -5.541 -23.503 10.905 1.00 54.77 127 ASP B N 1
ATOM 3227 C CA . ASP B 1 56 ? -5.932 -22.525 9.890 1.00 62.62 127 ASP B CA 1
ATOM 3228 C C . ASP B 1 56 ? -6.650 -21.321 10.523 1.00 57.96 127 ASP B C 1
ATOM 3229 O O . ASP B 1 56 ? -6.129 -20.206 10.554 1.00 37.42 127 ASP B O 1
ATOM 3238 N N A ASP B 1 57 ? -7.870 -21.563 11.024 0.22 42.87 128 ASP B N 1
ATOM 3239 N N B ASP B 1 57 ? -7.862 -21.579 10.965 0.78 43.61 128 ASP B N 1
ATOM 3240 C CA A ASP B 1 57 ? -8.703 -20.541 11.613 0.22 43.25 128 ASP B CA 1
ATOM 3241 C CA B ASP B 1 57 ? -8.666 -20.596 11.588 0.78 53.52 128 ASP B CA 1
ATOM 3242 C C A ASP B 1 57 ? -7.957 -19.728 12.661 0.22 46.60 128 ASP B C 1
ATOM 3243 C C B ASP B 1 57 ? -7.977 -19.741 12.647 0.78 60.60 128 ASP B C 1
ATOM 3244 O O A ASP B 1 57 ? -7.816 -18.505 12.495 0.22 31.91 128 ASP B O 1
ATOM 3245 O O B ASP B 1 57 ? -7.926 -18.492 12.445 0.78 26.89 128 ASP B O 1
ATOM 3262 N N . SER B 1 58 ? -7.506 -20.398 13.735 1.00 26.24 129 SER B N 1
ATOM 3263 C CA . SER B 1 58 ? -6.907 -19.670 14.913 1.00 23.56 129 SER B CA 1
ATOM 3264 C C . SER B 1 58 ? -5.723 -18.807 14.542 1.00 25.50 129 SER B C 1
ATOM 3265 O O . SER B 1 58 ? -5.595 -17.720 15.066 1.00 23.14 129 SER B O 1
ATOM 3274 N N . ASP B 1 59 ? -4.848 -19.295 13.669 1.00 19.19 130 ASP B N 1
ATOM 3275 C CA . ASP B 1 59 ? -3.623 -18.589 13.327 1.00 17.03 130 ASP B CA 1
ATOM 3276 C C . ASP B 1 59 ? -3.978 -17.249 12.684 1.00 18.43 130 ASP B C 1
ATOM 3277 O O . ASP B 1 59 ? -3.538 -16.202 13.176 1.00 18.58 130 ASP B O 1
ATOM 3286 N N . GLU B 1 60 ? -4.800 -17.256 11.630 1.00 19.66 131 GLU B N 1
ATOM 3287 C CA . GLU B 1 60 ? -5.173 -16.014 10.939 1.00 17.32 131 GLU B CA 1
ATOM 3288 C C . GLU B 1 60 ? -5.903 -15.078 11.880 1.00 21.51 131 GLU B C 1
ATOM 3289 O O . GLU B 1 60 ? -5.576 -13.887 11.953 1.00 20.45 131 GLU B O 1
ATOM 3301 N N . ARG B 1 61 ? -6.850 -15.595 12.650 1.00 20.02 132 ARG B N 1
ATOM 3302 C CA . ARG B 1 61 ? -7.562 -14.746 13.604 1.00 19.65 132 ARG B CA 1
ATOM 3303 C C . ARG B 1 61 ? -6.620 -14.078 14.615 1.00 18.89 132 ARG B C 1
ATOM 3304 O O . ARG B 1 61 ? -6.792 -12.881 14.935 1.00 20.01 132 ARG B O 1
ATOM 3325 N N . LEU B 1 62 ? -5.649 -14.824 15.148 1.00 17.91 133 LEU B N 1
ATOM 3326 C CA . LEU B 1 62 ? -4.819 -14.284 16.207 1.00 17.17 133 LEU B CA 1
ATOM 3327 C C . LEU B 1 62 ? -3.950 -13.148 15.657 1.00 17.49 133 LEU B C 1
ATOM 3328 O O . LEU B 1 62 ? -3.822 -12.082 16.281 1.00 16.87 133 LEU B O 1
ATOM 3344 N N . HIS B 1 63 ? -3.311 -13.385 14.535 1.00 16.04 134 HIS B N 1
ATOM 3345 C CA . HIS B 1 63 ? -2.341 -12.409 14.013 1.00 13.86 134 HIS B CA 1
ATOM 3346 C C . HIS B 1 63 ? -3.121 -11.184 13.479 1.00 16.48 134 HIS B C 1
ATOM 3347 O O . HIS B 1 63 ? -2.633 -10.077 13.656 1.00 16.16 134 HIS B O 1
ATOM 3361 N N . LYS B 1 64 ? -4.269 -11.388 12.840 1.00 16.54 135 LYS B N 1
ATOM 3362 C CA . LYS B 1 64 ? -5.108 -10.254 12.417 1.00 16.09 135 LYS B CA 1
ATOM 3363 C C . LYS B 1 64 ? -5.621 -9.479 13.618 1.00 18.86 135 LYS B C 1
ATOM 3364 O O . LYS B 1 64 ? -5.834 -8.264 13.511 1.00 16.85 135 LYS B O 1
ATOM 3383 N N . LEU B 1 65 ? -5.875 -10.130 14.744 1.00 17.85 136 LEU B N 1
ATOM 3384 C CA . LEU B 1 65 ? -6.377 -9.435 15.954 1.00 16.84 136 LEU B CA 1
ATOM 3385 C C . LEU B 1 65 ? -5.343 -8.426 16.441 1.00 17.28 136 LEU B C 1
ATOM 3386 O O . LEU B 1 65 ? -5.697 -7.280 16.796 1.00 17.45 136 LEU B O 1
ATOM 3402 N N . PHE B 1 66 ? -4.072 -8.796 16.396 1.00 15.64 137 PHE B N 1
ATOM 3403 C CA . PHE B 1 66 ? -3.003 -7.888 16.875 1.00 16.24 137 PHE B CA 1
ATOM 3404 C C . PHE B 1 66 ? -3.074 -6.613 16.070 1.00 16.35 137 PHE B C 1
ATOM 3405 O O . PHE B 1 66 ? -3.030 -5.472 16.614 1.00 15.57 137 PHE B O 1
ATOM 3422 N N . ILE B 1 67 ? -3.160 -6.772 14.760 1.00 14.14 138 ILE B N 1
ATOM 3423 C CA . ILE B 1 67 ? -3.211 -5.647 13.804 1.00 11.37 138 ILE B CA 1
ATOM 3424 C C . ILE B 1 67 ? -4.486 -4.829 14.019 1.00 15.06 138 ILE B C 1
ATOM 3425 O O . ILE B 1 67 ? -4.460 -3.563 14.128 1.00 15.65 138 ILE B O 1
ATOM 3441 N N . ARG B 1 68 ? -5.639 -5.516 14.114 1.00 15.46 139 ARG B N 1
ATOM 3442 C CA . ARG B 1 68 ? -6.955 -4.818 14.209 1.00 15.83 139 ARG B CA 1
ATOM 3443 C C . ARG B 1 68 ? -7.048 -3.995 15.484 1.00 16.64 139 ARG B C 1
ATOM 3444 O O . ARG B 1 68 ? -7.690 -2.910 15.475 1.00 18.47 139 ARG B O 1
ATOM 3465 N N . ALA B 1 69 ? -6.405 -4.448 16.552 1.00 16.90 140 ALA B N 1
ATOM 3466 C CA . ALA B 1 69 ? -6.437 -3.792 17.866 1.00 18.09 140 ALA B CA 1
ATOM 3467 C C . ALA B 1 69 ? -5.845 -2.384 17.810 1.00 17.34 140 ALA B C 1
ATOM 3468 O O . ALA B 1 69 ? -6.235 -1.536 18.605 1.00 18.98 140 ALA B O 1
ATOM 3475 N N . SER B 1 70 ? -5.010 -2.091 16.802 1.00 18.12 141 SER B N 1
ATOM 3476 C CA . SER B 1 70 ? -4.482 -0.727 16.617 1.00 17.11 141 SER B CA 1
ATOM 3477 C C . SER B 1 70 ? -5.555 0.286 16.308 1.00 16.91 141 SER B C 1
ATOM 3478 O O . SER B 1 70 ? -5.376 1.468 16.574 1.00 18.70 141 SER B O 1
ATOM 3486 N N . GLY B 1 71 ? -6.613 -0.153 15.659 1.00 17.63 142 GLY B N 1
ATOM 3487 C CA . GLY B 1 71 ? -7.647 0.758 15.165 1.00 16.65 142 GLY B CA 1
ATOM 3488 C C . GLY B 1 71 ? -7.151 1.636 14.053 1.00 16.57 142 GLY B C 1
ATOM 3489 O O . GLY B 1 71 ? -7.857 2.604 13.673 1.00 19.74 142 GLY B O 1
ATOM 3493 N N . ASN B 1 72 ? -5.974 1.349 13.507 1.00 16.15 143 ASN B N 1
ATOM 3494 C CA . ASN B 1 72 ? -5.354 2.188 12.488 1.00 14.44 143 ASN B CA 1
ATOM 3495 C C . ASN B 1 72 ? -5.726 1.597 11.134 1.00 15.20 143 ASN B C 1
ATOM 3496 O O . ASN B 1 72 ? -5.224 0.531 10.752 1.00 14.66 143 ASN B O 1
ATOM 3507 N N . GLU B 1 73 ? -6.646 2.245 10.435 1.00 17.01 144 GLU B N 1
ATOM 3508 C CA . GLU B 1 73 ? -7.173 1.649 9.217 1.00 15.33 144 GLU B CA 1
ATOM 3509 C C . GLU B 1 73 ? -6.104 1.525 8.142 1.00 14.96 144 GLU B C 1
ATOM 3510 O O . GLU B 1 73 ? -6.178 0.644 7.292 1.00 16.51 144 GLU B O 1
ATOM 3522 N N . LEU B 1 74 ? -5.105 2.384 8.143 1.00 13.37 145 LEU B N 1
ATOM 3523 C CA . LEU B 1 74 ? -4.007 2.261 7.174 1.00 12.92 145 LEU B CA 1
ATOM 3524 C C . LEU B 1 74 ? -3.176 1.011 7.455 1.00 15.40 145 LEU B C 1
ATOM 3525 O O . LEU B 1 74 ? -2.855 0.258 6.548 1.00 14.67 145 LEU B O 1
ATOM 3541 N N . ILE B 1 75 ? -2.842 0.795 8.711 1.00 12.75 146 ILE B N 1
ATOM 3542 C CA . ILE B 1 75 ? -2.087 -0.415 9.079 1.00 11.46 146 ILE B CA 1
ATOM 3543 C C . ILE B 1 75 ? -2.902 -1.662 8.732 1.00 14.33 146 ILE B C 1
ATOM 3544 O O . ILE B 1 75 ? -2.377 -2.649 8.176 1.00 13.10 146 ILE B O 1
ATOM 3560 N N . ILE B 1 76 ? -4.165 -1.658 9.099 1.00 13.51 147 ILE B N 1
ATOM 3561 C CA . ILE B 1 76 ? -5.079 -2.751 8.828 1.00 13.59 147 ILE B CA 1
ATOM 3562 C C . ILE B 1 76 ? -5.137 -3.046 7.333 1.00 15.17 147 ILE B C 1
ATOM 3563 O O . ILE B 1 76 ? -5.128 -4.194 6.898 1.00 15.72 147 ILE B O 1
ATOM 3579 N N A SER B 1 77 ? -5.238 -1.986 6.544 0.41 12.28 148 SER B N 1
ATOM 3580 N N B SER B 1 77 ? -5.203 -1.982 6.537 0.59 15.88 148 SER B N 1
ATOM 3581 C CA A SER B 1 77 ? -5.297 -2.098 5.100 0.41 22.94 148 SER B CA 1
ATOM 3582 C CA B SER B 1 77 ? -5.313 -2.123 5.094 0.59 11.13 148 SER B CA 1
ATOM 3583 C C A SER B 1 77 ? -4.011 -2.672 4.509 0.41 14.09 148 SER B C 1
ATOM 3584 C C B SER B 1 77 ? -4.010 -2.629 4.463 0.59 15.91 148 SER B C 1
ATOM 3585 O O A SER B 1 77 ? -4.070 -3.520 3.611 0.41 10.43 148 SER B O 1
ATOM 3586 O O B SER B 1 77 ? -4.059 -3.399 3.489 0.59 25.26 148 SER B O 1
ATOM 3601 N N . LEU B 1 78 ? -2.867 -2.225 5.002 1.00 13.79 149 LEU B N 1
ATOM 3602 C CA . LEU B 1 78 ? -1.581 -2.675 4.480 1.00 11.47 149 LEU B CA 1
ATOM 3603 C C . LEU B 1 78 ? -1.450 -4.155 4.808 1.00 14.28 149 LEU B C 1
ATOM 3604 O O . LEU B 1 78 ? -0.943 -4.903 3.991 1.00 13.43 149 LEU B O 1
ATOM 3621 N N . TYR B 1 79 ? -1.879 -4.543 5.997 1.00 12.57 150 TYR B N 1
ATOM 3622 C CA . TYR B 1 79 ? -1.787 -5.975 6.392 1.00 11.65 150 TYR B CA 1
ATOM 3623 C C . TYR B 1 79 ? -2.715 -6.799 5.494 1.00 14.31 150 TYR B C 1
ATOM 3624 O O . TYR B 1 79 ? -2.335 -7.905 5.011 1.00 13.39 150 TYR B O 1
ATOM 3642 N N . GLU B 1 80 ? -3.929 -6.293 5.216 1.00 12.98 151 GLU B N 1
ATOM 3643 C CA . GLU B 1 80 ? -4.823 -6.988 4.311 1.00 13.27 151 GLU B CA 1
ATOM 3644 C C . GLU B 1 80 ? -4.195 -7.111 2.927 1.00 14.63 151 GLU B C 1
ATOM 3645 O O . GLU B 1 80 ? -4.317 -8.154 2.235 1.00 17.61 151 GLU B O 1
ATOM 3657 N N . LYS B 1 81 ? -3.509 -6.055 2.494 1.00 14.62 152 LYS B N 1
ATOM 3658 C CA . LYS B 1 81 ? -2.914 -6.082 1.159 1.00 14.78 152 LYS B CA 1
ATOM 3659 C C . LYS B 1 81 ? -1.869 -7.196 1.006 1.00 16.31 152 LYS B C 1
ATOM 3660 O O . LYS B 1 81 ? -1.783 -7.837 -0.078 1.00 17.55 152 LYS B O 1
ATOM 3679 N N . ILE B 1 82 ? -1.111 -7.410 2.070 1.00 14.35 153 ILE B N 1
ATOM 3680 C CA . ILE B 1 82 ? -0.043 -8.421 2.042 1.00 13.94 153 ILE B CA 1
ATOM 3681 C C . ILE B 1 82 ? -0.537 -9.800 2.485 1.00 14.42 153 ILE B C 1
ATOM 3682 O O . ILE B 1 82 ? 0.241 -10.731 2.530 1.00 13.90 153 ILE B O 1
ATOM 3698 N N . TRP B 1 83 ? -1.798 -9.933 2.863 1.00 13.71 154 TRP B N 1
ATOM 3699 C CA . TRP B 1 83 ? -2.259 -11.180 3.478 1.00 15.96 154 TRP B CA 1
ATOM 3700 C C . TRP B 1 83 ? -2.117 -12.376 2.540 1.00 15.69 154 TRP B C 1
ATOM 3701 O O . TRP B 1 83 ? -1.681 -13.461 2.993 1.00 15.75 154 TRP B O 1
ATOM 3722 N N . ASP B 1 84 ? -2.395 -12.216 1.261 1.00 15.97 155 ASP B N 1
ATOM 3723 C CA . ASP B 1 84 ? -2.283 -13.382 0.344 1.00 16.36 155 ASP B CA 1
ATOM 3724 C C . ASP B 1 84 ? -0.828 -13.837 0.279 1.00 15.95 155 ASP B C 1
ATOM 3725 O O . ASP B 1 84 ? -0.553 -15.039 0.184 1.00 17.91 155 ASP B O 1
ATOM 3734 N N . ARG B 1 85 ? 0.125 -12.905 0.349 1.00 13.56 156 ARG B N 1
ATOM 3735 C CA . ARG B 1 85 ? 1.535 -13.283 0.382 1.00 13.34 156 ARG B CA 1
ATOM 3736 C C . ARG B 1 85 ? 1.892 -13.947 1.707 1.00 14.94 156 ARG B C 1
ATOM 3737 O O . ARG B 1 85 ? 2.598 -14.974 1.749 1.00 13.88 156 ARG B O 1
ATOM 3758 N N . ILE B 1 86 ? 1.427 -13.413 2.821 1.00 14.34 157 ILE B N 1
ATOM 3759 C CA . ILE B 1 86 ? 1.574 -14.056 4.134 1.00 13.22 157 ILE B CA 1
ATOM 3760 C C . ILE B 1 86 ? 1.038 -15.496 4.094 1.00 12.92 157 ILE B C 1
ATOM 3761 O O . ILE B 1 86 ? 1.696 -16.419 4.591 1.00 13.89 157 ILE B O 1
ATOM 3777 N N . ASP B 1 87 ? -0.111 -15.670 3.450 1.00 13.56 158 ASP B N 1
ATOM 3778 C CA . ASP B 1 87 ? -0.831 -16.947 3.440 1.00 13.99 158 ASP B CA 1
ATOM 3779 C C . ASP B 1 87 ? -0.086 -17.897 2.539 1.00 17.94 158 ASP B C 1
ATOM 3780 O O . ASP B 1 87 ? -0.006 -19.087 2.851 1.00 16.72 158 ASP B O 1
ATOM 3789 N N . LEU B 1 88 ? 0.484 -17.427 1.437 1.00 16.39 159 LEU B N 1
ATOM 3790 C CA . LEU B 1 88 ? 1.315 -18.283 0.582 1.00 14.47 159 LEU B CA 1
ATOM 3791 C C . LEU B 1 88 ? 2.451 -18.834 1.417 1.00 15.55 159 LEU B C 1
ATOM 3792 O O . LEU B 1 88 ? 2.713 -20.056 1.417 1.00 15.03 159 LEU B O 1
ATOM 3808 N N . VAL B 1 89 ? 3.166 -17.956 2.113 1.00 13.32 160 VAL B N 1
ATOM 3809 C CA . VAL B 1 89 ? 4.287 -18.384 2.900 1.00 13.73 160 VAL B CA 1
ATOM 3810 C C . VAL B 1 89 ? 3.845 -19.366 3.976 1.00 14.62 160 VAL B C 1
ATOM 3811 O O . VAL B 1 89 ? 4.539 -20.403 4.201 1.00 14.36 160 VAL B O 1
ATOM 3824 N N . ARG B 1 90 ? 2.704 -19.117 4.629 1.00 14.98 161 ARG B N 1
ATOM 3825 C CA . ARG B 1 90 ? 2.196 -20.062 5.637 1.00 17.79 161 ARG B CA 1
ATOM 3826 C C . ARG B 1 90 ? 2.071 -21.471 5.038 1.00 15.97 161 ARG B C 1
ATOM 3827 O O . ARG B 1 90 ? 2.359 -22.493 5.697 1.00 16.89 161 ARG B O 1
ATOM 3848 N N . HIS B 1 91 ? 1.569 -21.548 3.826 1.00 14.39 162 HIS B N 1
ATOM 3849 C CA . HIS B 1 91 ? 1.231 -22.850 3.251 1.00 14.61 162 HIS B CA 1
ATOM 3850 C C . HIS B 1 91 ? 2.468 -23.585 2.715 1.00 17.26 162 HIS B C 1
ATOM 3851 O O . HIS B 1 91 ? 2.348 -24.737 2.278 1.00 17.66 162 HIS B O 1
ATOM 3866 N N . LEU B 1 92 ? 3.625 -22.946 2.746 1.00 14.84 163 LEU B N 1
ATOM 3867 C CA . LEU B 1 92 ? 4.856 -23.596 2.235 1.00 16.09 163 LEU B CA 1
ATOM 3868 C C . LEU B 1 92 ? 5.282 -24.727 3.114 1.00 19.36 163 LEU B C 1
ATOM 3869 O O . LEU B 1 92 ? 5.948 -25.667 2.641 1.00 18.16 163 LEU B O 1
ATOM 3885 N N . ASN B 1 93 ? 4.944 -24.673 4.376 1.00 16.26 164 ASN B N 1
ATOM 3886 C CA . ASN B 1 93 ? 5.400 -25.667 5.299 1.00 17.42 164 ASN B CA 1
ATOM 3887 C C . ASN B 1 93 ? 4.431 -25.856 6.442 1.00 17.74 164 ASN B C 1
ATOM 3888 O O . ASN B 1 93 ? 4.092 -24.933 7.097 1.00 20.01 164 ASN B O 1
ATOM 3899 N N . GLU B 1 94 ? 4.043 -27.103 6.668 1.00 22.05 165 GLU B N 1
ATOM 3900 C CA . GLU B 1 94 ? 3.073 -27.459 7.689 1.00 24.52 165 GLU B CA 1
ATOM 3901 C C . GLU B 1 94 ? 3.773 -27.605 9.015 1.00 20.56 165 GLU B C 1
ATOM 3902 O O . GLU B 1 94 ? 4.712 -28.398 9.128 1.00 24.82 165 GLU B O 1
ATOM 3914 N N . ARG B 1 95 ? 3.279 -26.867 10.013 1.00 22.34 166 ARG B N 1
ATOM 3915 C CA . ARG B 1 95 ? 3.884 -26.891 11.348 1.00 21.34 166 ARG B CA 1
ATOM 3916 C C . ARG B 1 95 ? 2.780 -26.743 12.383 1.00 20.35 166 ARG B C 1
ATOM 3917 O O . ARG B 1 95 ? 2.891 -25.939 13.307 1.00 22.23 166 ARG B O 1
ATOM 3938 N N . TYR B 1 96 ? 1.689 -27.479 12.234 1.00 21.19 167 TYR B N 1
ATOM 3939 C CA . TYR B 1 96 ? 0.466 -27.199 13.008 1.00 22.03 167 TYR B CA 1
ATOM 3940 C C . TYR B 1 96 ? 0.604 -27.417 14.523 1.00 20.32 167 TYR B C 1
ATOM 3941 O O . TYR B 1 96 ? 0.243 -26.531 15.324 1.00 20.89 167 TYR B O 1
ATOM 3959 N N . VAL B 1 97 ? 1.136 -28.554 14.932 1.00 23.15 168 VAL B N 1
ATOM 3960 C CA . VAL B 1 97 ? 1.275 -28.838 16.345 1.00 23.08 168 VAL B CA 1
ATOM 3961 C C . VAL B 1 97 ? 2.137 -27.794 17.036 1.00 23.92 168 VAL B C 1
ATOM 3962 O O . VAL B 1 97 ? 1.746 -27.248 18.088 1.00 23.58 168 VAL B O 1
ATOM 3975 N N . VAL B 1 98 ? 3.306 -27.516 16.467 1.00 20.65 169 VAL B N 1
ATOM 3976 C CA . VAL B 1 98 ? 4.244 -26.634 17.127 1.00 20.52 169 VAL B CA 1
ATOM 3977 C C . VAL B 1 98 ? 3.791 -25.175 17.056 1.00 21.03 169 VAL B C 1
ATOM 3978 O O . VAL B 1 98 ? 3.921 -24.464 18.040 1.00 19.83 169 VAL B O 1
ATOM 3991 N N . SER B 1 99 ? 3.204 -24.739 15.952 1.00 18.38 170 SER B N 1
ATOM 3992 C CA . SER B 1 99 ? 2.670 -23.365 15.916 1.00 18.13 170 SER B CA 1
ATOM 3993 C C . SER B 1 99 ? 1.511 -23.197 16.867 1.00 19.48 170 SER B C 1
ATOM 3994 O O . SER B 1 99 ? 1.367 -22.133 17.492 1.00 18.52 170 SER B O 1
ATOM 4002 N N . ASN B 1 100 ? 0.692 -24.219 17.007 1.00 21.71 171 ASN B N 1
ATOM 4003 C CA . ASN B 1 100 ? -0.451 -24.084 17.894 1.00 21.47 171 ASN B CA 1
ATOM 4004 C C . ASN B 1 100 ? 0.085 -23.926 19.319 1.00 20.19 171 ASN B C 1
ATOM 4005 O O . ASN B 1 100 ? -0.456 -23.171 20.107 1.00 22.11 171 ASN B O 1
ATOM 4016 N N . ARG B 1 101 ? 1.105 -24.703 19.681 1.00 20.94 172 ARG B N 1
ATOM 4017 C CA . ARG B 1 101 ? 1.661 -24.587 21.033 1.00 19.82 172 ARG B CA 1
ATOM 4018 C C . ARG B 1 101 ? 2.263 -23.190 21.301 1.00 20.07 172 ARG B C 1
ATOM 4019 O O . ARG B 1 101 ? 2.129 -22.613 22.373 1.00 21.00 172 ARG B O 1
ATOM 4040 N N . GLU B 1 102 ? 2.957 -22.665 20.301 1.00 19.30 173 GLU B N 1
ATOM 4041 C CA . GLU B 1 102 ? 3.550 -21.346 20.432 1.00 16.96 173 GLU B CA 1
ATOM 4042 C C . GLU B 1 102 ? 2.453 -20.305 20.647 1.00 19.27 173 GLU B C 1
ATOM 4043 O O . GLU B 1 102 ? 2.590 -19.417 21.501 1.00 19.08 173 GLU B O 1
ATOM 4055 N N . HIS B 1 103 ? 1.375 -20.434 19.887 1.00 17.00 174 HIS B N 1
ATOM 4056 C CA . HIS B 1 103 ? 0.212 -19.578 20.062 1.00 17.04 174 HIS B CA 1
ATOM 4057 C C . HIS B 1 103 ? -0.441 -19.688 21.410 1.00 20.61 174 HIS B C 1
ATOM 4058 O O . HIS B 1 103 ? -0.792 -18.683 22.026 1.00 18.35 174 HIS B O 1
ATOM 4072 N N . LYS B 1 104 ? -0.638 -20.921 21.880 1.00 20.17 175 LYS B N 1
ATOM 4073 C CA . LYS B 1 104 ? -1.238 -21.135 23.179 1.00 18.60 175 LYS B CA 1
ATOM 4074 C C . LYS B 1 104 ? -0.418 -20.374 24.234 1.00 20.36 175 LYS B C 1
ATOM 4075 O O . LYS B 1 104 ? -0.954 -19.701 25.101 1.00 19.57 175 LYS B O 1
ATOM 4094 N N . GLU B 1 105 ? 0.911 -20.493 24.159 1.00 18.63 176 GLU B N 1
ATOM 4095 C CA . GLU B 1 105 ? 1.774 -19.892 25.135 1.00 20.22 176 GLU B CA 1
ATOM 4096 C C . GLU B 1 105 ? 1.835 -18.389 24.999 1.00 20.90 176 GLU B C 1
ATOM 4097 O O . GLU B 1 105 ? 1.836 -17.694 26.002 1.00 18.28 176 GLU B O 1
ATOM 4109 N N . LEU B 1 106 ? 1.863 -17.910 23.768 1.00 18.46 177 LEU B N 1
ATOM 4110 C CA . LEU B 1 106 ? 1.762 -16.460 23.500 1.00 17.60 177 LEU B CA 1
ATOM 4111 C C . LEU B 1 106 ? 0.517 -15.868 24.095 1.00 17.58 177 LEU B C 1
ATOM 4112 O O . LEU B 1 106 ? 0.565 -14.846 24.779 1.00 17.26 177 LEU B O 1
ATOM 4128 N N . ILE B 1 107 ? -0.604 -16.511 23.852 1.00 20.47 178 ILE B N 1
ATOM 4129 C CA . ILE B 1 107 ? -1.856 -16.002 24.387 1.00 19.69 178 ILE B CA 1
ATOM 4130 C C . ILE B 1 107 ? -1.801 -15.968 25.917 1.00 19.28 178 ILE B C 1
ATOM 4131 O O . ILE B 1 107 ? -2.266 -15.017 26.558 1.00 20.38 178 ILE B O 1
ATOM 4147 N N . GLU B 1 108 ? -1.247 -17.007 26.557 1.00 18.67 179 GLU B N 1
ATOM 4148 C CA . GLU B 1 108 ? -1.223 -17.011 28.008 1.00 23.14 179 GLU B CA 1
ATOM 4149 C C . GLU B 1 108 ? -0.311 -15.898 28.534 1.00 19.99 179 GLU B C 1
ATOM 4150 O O . GLU B 1 108 ? -0.627 -15.292 29.545 1.00 23.74 179 GLU B O 1
ATOM 4162 N N . ARG B 1 109 ? 0.803 -15.616 27.864 1.00 19.30 180 ARG B N 1
ATOM 4163 C CA . ARG B 1 109 ? 1.657 -14.483 28.249 1.00 18.99 180 ARG B CA 1
ATOM 4164 C C . ARG B 1 109 ? 0.918 -13.167 28.174 1.00 19.04 180 ARG B C 1
ATOM 4165 O O . ARG B 1 109 ? 1.069 -12.333 29.050 1.00 20.32 180 ARG B O 1
ATOM 4186 N N . ILE B 1 110 ? 0.148 -12.995 27.133 1.00 17.84 181 ILE B N 1
ATOM 4187 C CA . ILE B 1 110 ? -0.693 -11.787 26.982 1.00 19.66 181 ILE B CA 1
ATOM 4188 C C . ILE B 1 110 ? -1.699 -11.678 28.097 1.00 24.00 181 ILE B C 1
ATOM 4189 O O . ILE B 1 110 ? -1.779 -10.630 28.763 1.00 23.03 181 ILE B O 1
ATOM 4205 N N . ILE B 1 111 ? -2.490 -12.702 28.293 1.00 20.70 182 ILE B N 1
ATOM 4206 C CA . ILE B 1 111 ? -3.554 -12.639 29.283 1.00 21.79 182 ILE B CA 1
ATOM 4207 C C . ILE B 1 111 ? -3.012 -12.474 30.664 1.00 28.52 182 ILE B C 1
ATOM 4208 O O . ILE B 1 111 ? -3.623 -11.838 31.475 1.00 34.97 182 ILE B O 1
ATOM 4224 N N . SER B 1 112 ? -1.859 -13.038 30.941 1.00 25.58 183 SER B N 1
ATOM 4225 C CA . SER B 1 112 ? -1.305 -12.933 32.283 1.00 27.46 183 SER B CA 1
ATOM 4226 C C . SER B 1 112 ? -0.534 -11.643 32.532 1.00 26.70 183 SER B C 1
ATOM 4227 O O . SER B 1 112 ? -0.031 -11.454 33.632 1.00 27.43 183 SER B O 1
ATOM 4235 N N . GLY B 1 113 ? -0.427 -10.779 31.520 1.00 24.66 184 GLY B N 1
ATOM 4236 C CA . GLY B 1 113 ? 0.137 -9.451 31.714 1.00 27.92 184 GLY B CA 1
ATOM 4237 C C . GLY B 1 113 ? 1.630 -9.363 31.463 1.00 24.61 184 GLY B C 1
ATOM 4238 O O . GLY B 1 113 ? 2.259 -8.333 31.735 1.00 28.95 184 GLY B O 1
ATOM 4242 N N . ASP B 1 114 ? 2.223 -10.461 30.972 1.00 23.35 185 ASP B N 1
ATOM 4243 C CA . ASP B 1 114 ? 3.643 -10.505 30.664 1.00 21.82 185 ASP B CA 1
ATOM 4244 C C . ASP B 1 114 ? 3.914 -9.898 29.280 1.00 21.46 185 ASP B C 1
ATOM 4245 O O . ASP B 1 114 ? 4.097 -10.601 28.297 1.00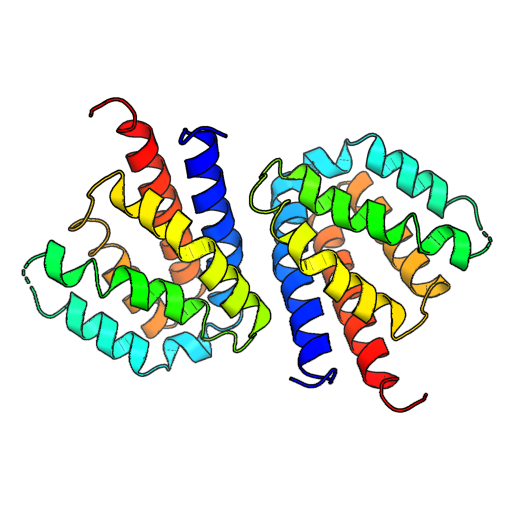 20.09 185 ASP B O 1
ATOM 4254 N N . LYS B 1 115 ? 3.901 -8.578 29.185 1.00 22.93 186 LYS B N 1
ATOM 4255 C CA . LYS B 1 115 ? 4.059 -7.911 27.913 1.00 18.75 186 LYS B CA 1
ATOM 4256 C C . LYS B 1 115 ? 5.425 -8.171 27.257 1.00 19.60 186 LYS B C 1
ATOM 4257 O O . LYS B 1 115 ? 5.517 -8.460 26.049 1.00 18.37 186 LYS B O 1
ATOM 4276 N N . GLU B 1 116 ? 6.483 -8.095 28.054 1.00 24.29 187 GLU B N 1
ATOM 4277 C CA . GLU B 1 116 ? 7.830 -8.299 27.538 1.00 22.97 187 GLU B CA 1
ATOM 4278 C C . GLU B 1 116 ? 7.919 -9.716 26.993 1.00 21.99 187 GLU B C 1
ATOM 4279 O O . GLU B 1 116 ? 8.443 -9.917 25.888 1.00 19.88 187 GLU B O 1
ATOM 4291 N N . GLY B 1 117 ? 7.412 -10.669 27.757 1.00 20.55 188 GLY B N 1
ATOM 4292 C CA . GLY B 1 117 ? 7.446 -12.071 27.340 1.00 23.80 188 GLY B CA 1
ATOM 4293 C C . GLY B 1 117 ? 6.582 -12.334 26.135 1.00 20.82 188 GLY B C 1
ATOM 4294 O O . GLY B 1 117 ? 6.935 -13.119 25.249 1.00 18.97 188 GLY B O 1
ATOM 4298 N N . ALA B 1 118 ? 5.421 -11.672 26.026 1.00 18.27 189 ALA B N 1
ATOM 4299 C CA . ALA B 1 118 ? 4.580 -11.868 24.861 1.00 16.12 189 ALA B CA 1
ATOM 4300 C C . ALA B 1 118 ? 5.257 -11.393 23.598 1.00 16.89 189 ALA B C 1
ATOM 4301 O O . ALA B 1 118 ? 5.191 -12.039 22.566 1.00 16.67 189 ALA B O 1
ATOM 4308 N N . ILE B 1 119 ? 5.874 -10.220 23.648 1.00 17.23 190 ILE B N 1
ATOM 4309 C CA . ILE B 1 119 ? 6.588 -9.708 22.493 1.00 16.69 190 ILE B CA 1
ATOM 4310 C C . ILE B 1 119 ? 7.698 -10.682 22.086 1.00 17.11 190 ILE B C 1
ATOM 4311 O O . ILE B 1 119 ? 7.874 -10.971 20.911 1.00 17.45 190 ILE B O 1
ATOM 4327 N N . GLU B 1 120 ? 8.438 -11.184 23.059 1.00 16.86 191 GLU B N 1
ATOM 4328 C CA . GLU B 1 120 ? 9.510 -12.167 22.804 1.00 19.51 191 GLU B CA 1
ATOM 4329 C C . GLU B 1 120 ? 8.912 -13.389 22.123 1.00 20.42 191 GLU B C 1
ATOM 4330 O O . GLU B 1 120 ? 9.498 -13.885 21.175 1.00 18.67 191 GLU B O 1
ATOM 4342 N N . LYS B 1 121 ? 7.779 -13.875 22.611 1.00 17.68 192 LYS B N 1
ATOM 4343 C CA . LYS B 1 121 ? 7.200 -15.139 22.063 1.00 18.77 192 LYS B CA 1
ATOM 4344 C C . LYS B 1 121 ? 6.682 -14.916 20.635 1.00 18.60 192 LYS B C 1
ATOM 4345 O O . LYS B 1 121 ? 6.809 -15.789 19.786 1.00 17.72 192 LYS B O 1
ATOM 4364 N N . LEU B 1 122 ? 6.100 -13.743 20.335 1.00 14.92 193 LEU B N 1
ATOM 4365 C CA . LEU B 1 122 ? 5.662 -13.468 18.999 1.00 12.16 193 LEU B CA 1
ATOM 4366 C C . LEU B 1 122 ? 6.878 -13.449 18.034 1.00 15.52 193 LEU B C 1
ATOM 4367 O O . LEU B 1 122 ? 6.849 -13.994 16.931 1.00 14.94 193 LEU B O 1
ATOM 4383 N N . LYS B 1 123 ? 7.930 -12.773 18.438 1.00 15.53 194 LYS B N 1
ATOM 4384 C CA . LYS B 1 123 ? 9.168 -12.720 17.624 1.00 17.31 194 LYS B CA 1
ATOM 4385 C C . LYS B 1 123 ? 9.718 -14.128 17.404 1.00 15.91 194 LYS B C 1
ATOM 4386 O O . LYS B 1 123 ? 10.089 -14.515 16.284 1.00 17.09 194 LYS B O 1
ATOM 4405 N N . GLU B 1 124 ? 9.786 -14.866 18.482 1.00 14.11 195 GLU B N 1
ATOM 4406 C CA . GLU B 1 124 ? 10.262 -16.268 18.428 1.00 17.55 195 GLU B CA 1
ATOM 4407 C C . GLU B 1 124 ? 9.438 -17.104 17.461 1.00 19.38 195 GLU B C 1
ATOM 4408 O O . GLU B 1 124 ? 9.978 -17.846 16.634 1.00 18.86 195 GLU B O 1
ATOM 4420 N N . HIS B 1 125 ? 8.118 -17.009 17.580 1.00 15.46 196 HIS B N 1
ATOM 4421 C CA . HIS B 1 125 ? 7.223 -17.705 16.685 1.00 15.24 196 HIS B CA 1
ATOM 4422 C C . HIS B 1 125 ? 7.548 -17.405 15.230 1.00 16.15 196 HIS B C 1
ATOM 4423 O O . HIS B 1 125 ? 7.669 -18.301 14.368 1.00 16.26 196 HIS B O 1
ATOM 4437 N N . LEU B 1 126 ? 7.646 -16.114 14.893 1.00 14.74 197 LEU B N 1
ATOM 4438 C CA . LEU B 1 126 ? 7.795 -15.738 13.514 1.00 12.61 197 LEU B CA 1
ATOM 4439 C C . LEU B 1 126 ? 9.162 -16.153 13.005 1.00 14.04 197 LEU B C 1
ATOM 4440 O O . LEU B 1 126 ? 9.246 -16.640 11.882 1.00 16.32 197 LEU B O 1
ATOM 4456 N N . LYS B 1 127 ? 10.206 -16.014 13.823 1.00 14.68 198 LYS B N 1
ATOM 4457 C CA . LYS B 1 127 ? 11.573 -16.441 13.438 1.00 14.39 198 LYS B CA 1
ATOM 4458 C C . LYS B 1 127 ? 11.659 -17.955 13.302 1.00 18.84 198 LYS B C 1
ATOM 4459 O O . LYS B 1 127 ? 12.380 -18.429 12.436 1.00 18.38 198 LYS B O 1
ATOM 4478 N N . ASN B 1 128 ? 10.925 -18.682 14.141 1.00 16.98 199 ASN B N 1
ATOM 4479 C CA . ASN B 1 128 ? 10.914 -20.154 14.079 1.00 16.27 199 ASN B CA 1
ATOM 4480 C C . ASN B 1 128 ? 10.229 -20.599 12.800 1.00 19.25 199 ASN B C 1
ATOM 4481 O O . ASN B 1 128 ? 10.730 -21.512 12.109 1.00 20.72 199 ASN B O 1
ATOM 4492 N N . VAL B 1 129 ? 9.073 -20.010 12.489 1.00 17.02 200 VAL B N 1
ATOM 4493 C CA . VAL B 1 129 ? 8.360 -20.310 11.241 1.00 15.42 200 VAL B CA 1
ATOM 4494 C C . VAL B 1 129 ? 9.280 -20.028 10.051 1.00 16.79 200 VAL B C 1
ATOM 4495 O O . VAL B 1 129 ? 9.403 -20.863 9.156 1.00 18.19 200 VAL B O 1
ATOM 4508 N N . GLU B 1 130 ? 9.954 -18.886 10.053 1.00 16.63 201 GLU B N 1
ATOM 4509 C CA . GLU B 1 130 ? 10.912 -18.506 9.022 1.00 14.67 201 GLU B CA 1
ATOM 4510 C C . GLU B 1 130 ? 11.986 -19.571 8.875 1.00 18.67 201 GLU B C 1
ATOM 4511 O O . GLU B 1 130 ? 12.221 -20.054 7.766 1.00 18.22 201 GLU B O 1
ATOM 4523 N N . ALA B 1 131 ? 12.604 -19.956 9.978 1.00 14.59 202 ALA B N 1
ATOM 4524 C CA . ALA B 1 131 ? 13.717 -20.893 9.882 1.00 17.05 202 ALA B CA 1
ATOM 4525 C C . ALA B 1 131 ? 13.266 -22.232 9.365 1.00 21.03 202 ALA B C 1
ATOM 4526 O O . ALA B 1 131 ? 13.956 -22.848 8.553 1.00 20.47 202 ALA B O 1
ATOM 4533 N N . GLU B 1 132 ? 12.124 -22.700 9.845 1.00 17.92 203 GLU B N 1
ATOM 4534 C CA . GLU B 1 132 ? 11.659 -24.013 9.435 1.00 20.60 203 GLU B CA 1
ATOM 4535 C C . GLU B 1 132 ? 11.189 -23.996 7.977 1.00 15.33 203 GLU B C 1
ATOM 4536 O O . GLU B 1 132 ? 11.372 -25.003 7.257 1.00 18.85 203 GLU B O 1
ATOM 4548 N N . THR B 1 133 ? 10.627 -22.881 7.515 1.00 16.68 204 THR B N 1
ATOM 4549 C CA . THR B 1 133 ? 10.228 -22.768 6.123 1.00 15.43 204 THR B CA 1
ATOM 4550 C C . THR B 1 133 ? 11.439 -22.799 5.246 1.00 18.00 204 THR B C 1
ATOM 4551 O O . THR B 1 133 ? 11.466 -23.545 4.260 1.00 19.54 204 THR B O 1
ATOM 4562 N N . ILE B 1 134 ? 12.487 -22.065 5.605 1.00 18.10 205 ILE B N 1
ATOM 4563 C CA . ILE B 1 134 ? 13.728 -22.076 4.823 1.00 17.08 205 ILE B CA 1
ATOM 4564 C C . ILE B 1 134 ? 14.388 -23.471 4.871 1.00 20.17 205 ILE B C 1
ATOM 4565 O O . ILE B 1 134 ? 14.927 -23.987 3.850 1.00 21.19 205 ILE B O 1
ATOM 4581 N N . LYS B 1 135 ? 14.362 -24.098 6.043 1.00 19.57 206 LYS B N 1
ATOM 4582 C CA . LYS B 1 135 ? 15.016 -25.424 6.222 1.00 23.66 206 LYS B CA 1
ATOM 4583 C C . LYS B 1 135 ? 14.401 -26.471 5.320 1.00 21.40 206 LYS B C 1
ATOM 4584 O O . LYS B 1 135 ? 15.084 -27.418 4.865 1.00 24.75 206 LYS B O 1
ATOM 4603 N N . ASN B 1 136 ? 13.113 -26.307 5.043 1.00 19.93 207 ASN B N 1
ATOM 4604 C CA . ASN B 1 136 ? 12.382 -27.274 4.202 1.00 21.10 207 ASN B CA 1
ATOM 4605 C C . ASN B 1 136 ? 12.066 -26.797 2.785 1.00 23.03 207 ASN B C 1
ATOM 4606 O O . ASN B 1 136 ? 11.284 -27.419 2.064 1.00 23.28 207 ASN B O 1
ATOM 4617 N N . LEU B 1 137 ? 12.729 -25.736 2.342 1.00 19.58 208 LEU B N 1
ATOM 4618 C CA . LEU B 1 137 ? 12.453 -25.172 1.052 1.00 16.38 208 LEU B CA 1
ATOM 4619 C C . LEU B 1 137 ? 12.874 -26.095 -0.070 1.00 17.34 208 LEU B C 1
ATOM 4620 O O . LEU B 1 137 ? 12.415 -25.944 -1.205 1.00 18.17 208 LEU B O 1
ATOM 4636 N N . TYR B 1 138 ? 13.771 -27.017 0.221 1.00 18.90 209 TYR B N 1
ATOM 4637 C CA . TYR B 1 138 ? 14.262 -27.972 -0.811 1.00 19.40 209 TYR B CA 1
ATOM 4638 C C . TYR B 1 138 ? 13.959 -29.429 -0.510 1.00 20.62 209 TYR B C 1
ATOM 4639 O O . TYR B 1 138 ? 14.552 -30.337 -1.083 1.00 21.90 209 TYR B O 1
ATOM 4657 N N . THR B 1 139 ? 12.941 -29.636 0.315 1.00 20.50 210 THR B N 1
ATOM 4658 C CA . THR B 1 139 ? 12.537 -30.968 0.729 1.00 22.29 210 THR B CA 1
ATOM 4659 C C . THR B 1 139 ? 11.207 -31.386 0.141 1.00 22.86 210 THR B C 1
ATOM 4660 O O . THR B 1 139 ? 10.613 -32.419 0.610 1.00 27.87 210 THR B O 1
ATOM 4671 N N . TYR B 1 140 ? 10.769 -30.684 -0.905 1.00 21.93 211 TYR B N 1
ATOM 4672 C CA . TYR B 1 140 ? 9.489 -31.024 -1.554 1.00 24.01 211 TYR B CA 1
ATOM 4673 C C . TYR B 1 140 ? 9.588 -32.303 -2.344 1.00 29.24 211 TYR B C 1
ATOM 4674 O O . TYR B 1 140 ? 10.665 -32.795 -2.765 1.00 26.32 211 TYR B O 1
#

InterPro domains:
  IPR000524 Transcription regulator HTH, GntR [PF00392] (11-71)
  IPR000524 Transcription regulator HTH, GntR [PS50949] (7-74)
  IPR000524 Transcription regulator HTH, GntR [SM00345] (13-71)
  IPR000524 Transcription regulator HTH, GntR [cd07377] (12-72)
  IPR008920 Transcription regulator FadR/GntR, C-terminal [G3DSA:1.20.120.530] (74-214)
  IPR008920 Transcription regulator FadR/GntR, C-terminal [SSF48008] (78-205)
  IPR011711 GntR, C-terminal [PF07729] (81-198)
  IPR011711 GntR, C-terminal [SM00895] (81-199)
  IPR036388 Winged helix-like DNA-binding domain superfamily [G3DSA:1.10.10.10] (1-73)
  IPR036390 Winged helix DNA-binding domain superfamily [SSF46785] (11-75)

Secondary structure (DSSP, 8-state):
--SSHHHHHHHHHHHIIIIIHHHHHSHHHHHT-HHHHHHHHHHH---HHHHHHHHHHHHHHHHHHTT--HHHHHHHHHHHHHHHHHHTTS--HHHHHHHHHHHHHHHHTT-HHHHHHHHHHHHHHHHHHHHHTTT--/--SSHHHHHHHHHHHHHHHHHHHHHSHHHHHT-HHHHHHHHHHH---HHHHHHHHHHHHHHHHHHHT--HHHHHHHHHHHHHHHHHHHTS--HHHHHHHHHHHHHHHHTT-HHHHHHHHHHHHHHHHHHHHHTTT--

Radius of gyration: 20.34 Å; Cα contacts (8 Å, |Δi|>4): 254; chains: 2; bounding box: 41×61×41 Å

B-factor: mean 27.01, std 14.64, range [8.81, 115.49]

Organism: Thermotoga maritima (strain ATCC 43589 / DSM 3109 / JCM 10099 / NBRC 100826 / MSB8) (NCBI:txid243274)

Solvent-accessible surface area: 13568 Å² total; per-residue (Å²): 134,70,80,62,62,108,40,0,105,12,0,1,34,0,10,17,4,1,0,11,24,0,0,67,84,57,16,118,129,0,30,67,24,141,55,0,94,106,0,59,38,53,10,62,110,130,84,27,144,140,14,25,46,66,0,3,53,63,0,0,54,18,0,3,134,5,12,30,2,92,15,0,15,56,10,2,99,129,6,19,112,50,1,34,75,4,37,130,31,34,112,32,47,89,53,3,13,128,13,0,106,79,0,0,84,70,0,62,75,51,63,88,136,8,0,25,88,28,0,84,76,5,0,117,62,22,22,61,68,4,25,162,41,18,176,89,187,135,71,79,62,61,105,42,0,104,12,0,1,32,0,8,18,5,1,0,15,34,0,0,79,79,57,15,119,113,0,27,65,14,140,43,0,95,102,0,63,40,76,10,62,115,145,92,28,139,139,17,24,50,67,0,5,52,59,0,0,53,5,0,4,108,1,11,29,2,98,16,0,37,62,10,2,104,129,6,19,115,50,1,34,75,4,35,131,32,31,113,29,46,91,56,3,12,125,13,0,110,82,0,1,87,69,1,61,75,52,64,84,134,7,0,20,88,27,0,85,74,4,0,121,61,22,23,60,66,4,24,162,43,17,177,91,189

Nearest PDB structures (foldseek):
  3sxm-assembly1_B  TM=1.006E+00  e=1.191E-17  Thermotoga maritima
  3sxk-assembly1_B  TM=1.002E+00  e=4.010E-17  Thermotoga maritima
  3sxk-assembly1_A  TM=9.963E-01  e=2.814E-17  Thermotoga maritima
  3sxz-assembly1_B  TM=9.760E-01  e=4.325E-16  Thermotoga maritima
  3sxy-assembly1_B  TM=9.698E-01  e=2.354E-14  Thermotoga maritima

Sequence (274 aa):
GAMDEKFIRETIETRIMMEVFCLEENYFDKIAGSEELLEIKGEIDDVAAREIFDDDDSDERLHKLFIRRASGNELIISLYEKIWDRIDLVRHLNERYVVSNNRREHKELIERIISGDKEGAIEKLKEHLKNVEAETIKNLYTYGAMDEEKFIRETIETRIMMEVFCLENYFDKIAGSEELLEIKGEIDDVAAREIFDDDSDERLHKLFIRASGNELIISSLYEKIWDRIDLVRHLNERYVVSNREHKELIERIISGDKEGAIEKLKEHLKNVEAETIKNLYTY

Foldseek 3Di:
DDPDLVLLVVLLVVLLVQLLVLCLVLLVLLLPDPLLVVLLVLLPVPPLVVNPPVSVVSSSLSSNVSVVPVVSNVVCVVCVVSVVVLQVLDDDRPVLSVLSNVLSVCSNVPVSVVNSVSVNVSSVVSSVVSNVCVPVD/DDPALVLLVVLLVVLLVLLLVLCLVLLVLLLPDPLLVVLLVLLVPDPLVVNPPVSVVSNSLSSNVSVVPVVSNVVCVVCVVSVVVLCVLDDDRVVLSVLSNVLSVCSNVVVSVVNSVSVNVSSVVSSVVSNVCVPVD